Protein AF-F0ZZX5-F1 (afdb_monomer_lite)

Radius of gyration: 47.95 Å; chains: 1; bounding box: 112×56×138 Å

Organism: Dictyostelium purpureum (NCBI:txid5786)

Sequence (314 aa):
MYKISAILLMVCFLLSIVNHIAFSAEPITTTPILTDPPTTYPPTTYPPNTDPPGEPNCIGVECPVIPCDPGFIQYIPPGECCPTTCVCDPSTVCPLLGCEPGYVPYTPPGQCCPTKCVCNATFPCPLLGCAPGYIQYTAPGDCCPSKCVCDPSYPCPLLGCPPGYIQYTVPGDCCPSQCVKDCDPQTPCPLIGCAPGYEPYTAPGECCPSKCVCNATYPCPLIGCAPGYIPYTAPGDCCPSKCVCDPTTPCPLLGCAPGYMQYTAPGDCCPSKCICDPYYQCPLLGCAPGYVAYTAPGACCPSKCVLVVYDKKQ

pLDDT: mean 74.35, std 13.82, range [34.03, 90.06]

Structure (mmCIF, N/CA/C/O backbone):
data_AF-F0ZZX5-F1
#
_entry.id   AF-F0ZZX5-F1
#
loop_
_atom_site.group_PDB
_atom_site.id
_atom_site.type_symbol
_atom_site.label_atom_id
_atom_site.label_alt_id
_atom_site.label_comp_id
_atom_site.label_asym_id
_atom_site.label_entity_id
_atom_site.label_seq_id
_atom_site.pdbx_PDB_ins_code
_atom_site.Cartn_x
_atom_site.Cartn_y
_atom_site.Cartn_z
_atom_site.occupancy
_atom_site.B_iso_or_equiv
_atom_site.auth_seq_id
_atom_site.auth_comp_id
_atom_site.auth_asym_id
_atom_site.auth_atom_id
_atom_site.pdbx_PDB_model_num
ATOM 1 N N . MET A 1 1 ? 10.204 -15.775 -1.042 1.00 51.75 1 MET A N 1
ATOM 2 C CA . MET A 1 1 ? 9.732 -15.166 0.224 1.00 51.75 1 MET A CA 1
ATOM 3 C C . MET A 1 1 ? 8.381 -14.431 0.123 1.00 51.75 1 MET A C 1
ATOM 5 O O . MET A 1 1 ? 7.899 -13.968 1.141 1.00 51.75 1 MET A O 1
ATOM 9 N N . TYR A 1 2 ? 7.691 -14.405 -1.030 1.00 51.28 2 TYR A N 1
ATOM 10 C CA . TYR A 1 2 ? 6.429 -13.652 -1.201 1.00 51.28 2 TYR A CA 1
ATOM 11 C C . TYR A 1 2 ? 5.123 -14.402 -0.858 1.00 51.28 2 TYR A C 1
ATOM 13 O O . TYR A 1 2 ? 4.074 -13.780 -0.736 1.00 51.28 2 TYR A O 1
ATOM 21 N N . LYS A 1 3 ? 5.150 -15.729 -0.663 1.00 47.34 3 LYS A N 1
ATOM 22 C CA . LYS A 1 3 ? 3.918 -16.522 -0.455 1.00 47.34 3 LYS A CA 1
ATOM 23 C C . LYS A 1 3 ? 3.290 -16.392 0.941 1.00 47.34 3 LYS A C 1
ATOM 25 O O . LYS A 1 3 ? 2.112 -16.683 1.092 1.00 47.34 3 LYS A O 1
ATOM 30 N N . ILE A 1 4 ? 4.042 -15.929 1.941 1.00 59.72 4 ILE A N 1
ATOM 31 C CA . ILE A 1 4 ? 3.544 -15.799 3.323 1.00 59.72 4 ILE A CA 1
ATOM 32 C C . ILE A 1 4 ? 2.693 -14.525 3.492 1.00 59.72 4 ILE A C 1
ATOM 34 O O . ILE A 1 4 ? 1.766 -14.500 4.295 1.00 59.72 4 ILE A O 1
ATOM 38 N N . SER A 1 5 ? 2.932 -13.493 2.675 1.00 65.38 5 SER A N 1
ATOM 39 C CA . SER A 1 5 ? 2.248 -12.198 2.798 1.00 65.38 5 SER A CA 1
ATOM 40 C C . SER A 1 5 ? 0.784 -12.240 2.329 1.00 65.38 5 SER A C 1
ATOM 42 O O . SER A 1 5 ? -0.083 -11.642 2.960 1.00 65.38 5 SER A O 1
ATOM 44 N N . ALA A 1 6 ? 0.478 -13.027 1.291 1.00 63.94 6 ALA A N 1
ATOM 45 C CA . ALA A 1 6 ? -0.889 -13.169 0.784 1.00 63.94 6 ALA A CA 1
ATOM 46 C C . ALA A 1 6 ? -1.811 -13.924 1.760 1.00 63.94 6 ALA A C 1
ATOM 48 O O . ALA A 1 6 ? -2.980 -13.578 1.901 1.00 63.94 6 ALA A O 1
ATOM 49 N N . ILE A 1 7 ? -1.275 -14.921 2.473 1.00 72.81 7 ILE A N 1
ATOM 50 C CA . ILE A 1 7 ? -2.039 -15.692 3.463 1.00 72.81 7 ILE A CA 1
ATOM 51 C C . ILE A 1 7 ? -2.358 -14.814 4.678 1.00 72.81 7 ILE A C 1
ATOM 53 O O . ILE A 1 7 ? -3.484 -14.843 5.167 1.00 72.81 7 ILE A O 1
ATOM 57 N N . LEU A 1 8 ? -1.415 -13.972 5.116 1.00 73.06 8 LEU A N 1
ATOM 58 C CA . LEU A 1 8 ? -1.646 -13.049 6.231 1.00 73.06 8 LEU A CA 1
ATOM 59 C C . LEU A 1 8 ? -2.739 -12.015 5.906 1.00 73.06 8 LEU A C 1
ATOM 61 O O . LEU A 1 8 ? -3.609 -11.757 6.734 1.00 73.06 8 LEU A O 1
ATOM 65 N N . LEU A 1 9 ? -2.738 -11.476 4.681 1.00 72.75 9 LEU A N 1
ATOM 66 C CA . LEU A 1 9 ? -3.767 -10.539 4.217 1.00 72.75 9 LEU A CA 1
ATOM 67 C C . LEU A 1 9 ? -5.147 -11.196 4.115 1.00 72.75 9 LEU A C 1
ATOM 69 O O . LEU A 1 9 ? -6.137 -10.595 4.525 1.00 72.75 9 LEU A O 1
ATOM 73 N N . MET A 1 10 ? -5.218 -12.439 3.632 1.00 74.00 10 MET A N 1
ATOM 74 C CA . MET A 1 10 ? -6.486 -13.165 3.528 1.00 74.00 10 MET A CA 1
ATOM 75 C C . MET A 1 10 ? -7.064 -13.512 4.909 1.00 74.00 10 MET A C 1
ATOM 77 O O . MET A 1 10 ? -8.271 -13.399 5.117 1.00 74.00 10 MET A O 1
ATOM 81 N N . VAL A 1 11 ? -6.205 -13.862 5.874 1.00 75.25 11 VAL A N 1
ATOM 82 C CA . VAL A 1 11 ? -6.604 -14.122 7.266 1.00 75.25 11 VAL A CA 1
ATOM 83 C C . VAL A 1 11 ? -7.102 -12.838 7.941 1.00 75.25 11 VAL A C 1
ATOM 85 O O . VAL A 1 11 ? -8.166 -12.864 8.554 1.00 75.25 11 VAL A O 1
ATOM 88 N N . CYS A 1 12 ? -6.430 -11.696 7.758 1.00 69.81 12 CYS A N 1
ATOM 89 C CA . CYS A 1 12 ? -6.914 -10.406 8.273 1.00 69.81 12 CYS A CA 1
ATOM 90 C C . CYS A 1 12 ? -8.262 -9.983 7.664 1.00 69.81 12 CYS A C 1
ATOM 92 O O . CYS A 1 12 ? -9.109 -9.424 8.365 1.00 69.81 12 CYS A O 1
ATOM 94 N N . PHE A 1 13 ? -8.483 -10.273 6.379 1.00 70.50 13 PHE A N 1
ATOM 95 C CA . PHE A 1 13 ? -9.745 -9.962 5.706 1.00 70.50 13 PHE A CA 1
ATOM 96 C C . PHE A 1 13 ? -10.894 -10.842 6.218 1.00 70.50 13 PHE A C 1
ATOM 98 O O . PHE A 1 13 ? -11.985 -10.347 6.493 1.00 70.50 13 PHE A O 1
ATOM 105 N N . LEU A 1 14 ? -10.633 -12.134 6.441 1.00 66.12 14 LEU A N 1
ATOM 106 C CA . LEU A 1 14 ? -11.604 -13.061 7.028 1.00 66.12 14 LEU A CA 1
ATOM 107 C C . LEU A 1 14 ? -11.940 -12.706 8.487 1.00 66.12 14 LEU A C 1
ATOM 109 O O . LEU A 1 14 ? -13.110 -12.740 8.857 1.00 66.12 14 LEU A O 1
ATOM 113 N N . LEU A 1 15 ? -10.960 -12.279 9.291 1.00 62.62 15 LEU A N 1
ATOM 114 C CA . LEU A 1 15 ? -11.195 -11.801 10.663 1.00 62.62 15 LEU A CA 1
ATOM 115 C C . LEU A 1 15 ? -12.035 -10.511 10.715 1.00 62.62 15 LEU A C 1
ATOM 117 O O . LEU A 1 15 ? -12.849 -10.357 11.624 1.00 62.62 15 LEU A O 1
ATOM 121 N N . SER A 1 16 ? -11.908 -9.617 9.727 1.00 57.84 16 SER A N 1
ATOM 122 C CA . SER A 1 16 ? -12.766 -8.421 9.635 1.00 57.84 16 SER A CA 1
ATOM 123 C C . SER A 1 16 ? -14.208 -8.754 9.246 1.00 57.84 16 SER A C 1
ATOM 125 O O . SER A 1 16 ? -15.138 -8.136 9.758 1.00 57.84 16 SER A O 1
ATOM 127 N N . ILE A 1 17 ? -14.416 -9.760 8.390 1.00 59.22 17 ILE A N 1
ATOM 128 C CA . ILE A 1 17 ? -15.765 -10.202 8.011 1.00 59.22 17 ILE A CA 1
ATOM 129 C C . ILE A 1 17 ? -16.465 -10.868 9.203 1.00 59.22 17 ILE A C 1
ATOM 131 O O . ILE A 1 17 ? -17.627 -10.571 9.458 1.00 59.22 17 ILE A O 1
ATOM 135 N N . VAL A 1 18 ? -15.768 -11.695 9.990 1.00 54.59 18 VAL A N 1
ATOM 136 C CA . VAL A 1 18 ? -16.371 -12.353 11.167 1.00 54.59 18 VAL A CA 1
ATOM 137 C C . VAL A 1 18 ? -16.780 -11.339 12.247 1.00 54.59 18 VAL A C 1
ATOM 139 O O . VAL A 1 18 ? -17.840 -11.496 12.850 1.00 54.59 18 VAL A O 1
ATOM 142 N N . ASN A 1 19 ? -16.025 -10.250 12.432 1.00 50.94 19 ASN A N 1
ATOM 143 C CA . ASN A 1 19 ? -16.394 -9.190 13.381 1.00 50.94 19 ASN A CA 1
ATOM 144 C C . ASN A 1 19 ? -17.625 -8.372 12.954 1.00 50.94 19 ASN A C 1
ATOM 146 O O . ASN A 1 19 ? -18.332 -7.850 13.813 1.00 50.94 19 ASN A O 1
ATOM 150 N N . HIS A 1 20 ? -17.924 -8.280 11.654 1.00 49.00 20 HIS A N 1
ATOM 151 C CA . HIS A 1 20 ? -19.104 -7.551 11.178 1.00 49.00 20 HIS A CA 1
ATOM 152 C C . HIS A 1 20 ? -20.411 -8.346 11.282 1.00 49.00 20 HIS A C 1
ATOM 154 O O . HIS A 1 20 ? -21.476 -7.740 11.384 1.00 49.00 20 HIS A O 1
ATOM 160 N N . ILE A 1 21 ? -20.358 -9.681 11.308 1.00 48.84 21 ILE A N 1
ATOM 161 C CA . ILE A 1 21 ? -21.568 -10.521 11.401 1.00 48.84 21 ILE A CA 1
ATOM 162 C C . ILE A 1 21 ? -22.022 -10.686 12.865 1.00 48.84 21 ILE A C 1
ATOM 164 O O . ILE A 1 21 ? -23.198 -10.921 13.120 1.00 48.84 21 ILE A O 1
ATOM 168 N N . ALA A 1 22 ? -21.132 -10.478 13.842 1.00 44.06 22 ALA A N 1
ATOM 169 C CA . ALA A 1 22 ? -21.462 -10.556 15.270 1.00 44.06 22 ALA A CA 1
ATOM 170 C C . ALA A 1 22 ? -22.184 -9.310 15.832 1.00 44.06 22 ALA A C 1
ATOM 172 O O . ALA A 1 22 ? -22.563 -9.307 16.998 1.00 44.06 22 ALA A O 1
ATOM 173 N N . PHE A 1 23 ? -22.381 -8.258 15.026 1.00 42.84 23 PHE A N 1
ATOM 174 C CA . PHE A 1 23 ? -22.926 -6.966 15.474 1.00 42.84 23 PHE A CA 1
ATOM 175 C C . PHE A 1 23 ? -24.262 -6.581 14.820 1.00 42.84 23 PHE A C 1
ATOM 177 O O . PHE A 1 23 ? -24.619 -5.404 14.763 1.00 42.84 23 PHE A O 1
ATOM 184 N N . SER A 1 24 ? -25.020 -7.561 14.320 1.00 41.53 24 SER A N 1
ATOM 185 C CA . SER A 1 24 ? -26.365 -7.321 13.799 1.00 41.53 24 SER A CA 1
ATOM 186 C C . SER A 1 24 ? -27.431 -7.929 14.708 1.00 41.53 24 SER A C 1
ATOM 188 O O . SER A 1 24 ? -27.520 -9.144 14.847 1.00 41.53 24 SER A O 1
ATOM 190 N N . ALA A 1 25 ? -28.263 -7.027 15.233 1.00 43.38 25 ALA A N 1
ATOM 191 C CA . ALA A 1 25 ? -29.574 -7.232 15.842 1.00 43.38 25 ALA A CA 1
ATOM 192 C C . ALA A 1 25 ? -29.624 -7.720 17.300 1.00 43.38 25 ALA A C 1
ATOM 194 O O . ALA A 1 25 ? -29.793 -8.903 17.575 1.00 43.38 25 ALA A O 1
ATOM 195 N N . GLU A 1 26 ? -29.711 -6.756 18.221 1.00 41.94 26 GLU A N 1
ATOM 196 C CA . GLU A 1 26 ? -30.643 -6.875 19.346 1.00 41.94 26 GLU A CA 1
ATOM 197 C C . GLU A 1 26 ? -31.637 -5.698 19.316 1.00 41.94 26 GLU A C 1
ATOM 199 O O . GLU A 1 26 ? -31.232 -4.550 19.103 1.00 41.94 26 GLU A O 1
ATOM 204 N N . PRO A 1 27 ? -32.951 -5.958 19.456 1.00 41.16 27 PRO A N 1
ATOM 205 C CA . PRO A 1 27 ? -33.976 -4.927 19.446 1.00 41.16 27 PRO A CA 1
ATOM 206 C C . PRO A 1 27 ? -33.969 -4.108 20.741 1.00 41.16 27 PRO A C 1
ATOM 208 O O . PRO A 1 27 ? -33.907 -4.626 21.856 1.00 41.16 27 PRO A O 1
ATOM 211 N N . ILE A 1 28 ? -34.098 -2.798 20.551 1.00 42.53 28 ILE A N 1
ATOM 212 C CA . ILE A 1 28 ? -34.209 -1.770 21.581 1.00 42.53 28 ILE A CA 1
ATOM 213 C C . ILE A 1 28 ? -35.450 -2.067 22.430 1.00 42.53 28 ILE A C 1
ATOM 215 O O . ILE A 1 28 ? -36.579 -1.838 21.998 1.00 42.53 28 ILE A O 1
ATOM 219 N N . THR A 1 29 ? -35.243 -2.574 23.643 1.00 34.03 29 THR A N 1
ATOM 220 C CA . THR A 1 29 ? -36.300 -2.664 24.653 1.00 34.03 29 THR A CA 1
ATOM 221 C C . THR A 1 29 ? -36.183 -1.430 25.537 1.00 34.03 29 THR A C 1
ATOM 223 O O . THR A 1 29 ? -35.263 -1.304 26.338 1.00 34.03 29 THR A O 1
ATOM 226 N N . THR A 1 30 ? -37.093 -0.482 25.339 1.00 41.19 30 THR A N 1
ATOM 227 C CA . THR A 1 30 ? -37.276 0.703 26.181 1.00 41.19 30 THR A CA 1
ATOM 228 C C . THR A 1 30 ? -37.610 0.293 27.613 1.00 41.19 30 THR A C 1
ATOM 230 O O . THR A 1 30 ? -38.734 -0.119 27.899 1.00 41.19 30 THR A O 1
ATOM 233 N N . THR A 1 31 ? -36.646 0.427 28.519 1.00 37.94 31 THR A N 1
ATOM 234 C CA . THR A 1 31 ? -36.867 0.398 29.968 1.00 37.94 31 THR A CA 1
ATOM 235 C C . THR A 1 31 ? -37.459 1.741 30.416 1.00 37.94 31 THR A C 1
ATOM 237 O O . THR A 1 31 ? -36.950 2.791 30.016 1.00 37.94 31 THR A O 1
ATOM 240 N N . PRO A 1 32 ? -38.530 1.756 31.228 1.00 39.22 32 PRO A N 1
ATOM 241 C CA . PRO A 1 32 ? -39.100 2.994 31.735 1.00 39.22 32 PRO A CA 1
ATOM 242 C C . PRO A 1 32 ? -38.180 3.631 32.782 1.00 39.22 32 PRO A C 1
ATOM 244 O O . PRO A 1 32 ? -37.559 2.955 33.601 1.00 39.22 32 PRO A O 1
ATOM 247 N N . ILE A 1 33 ? -38.134 4.960 32.736 1.00 42.66 33 ILE A N 1
ATOM 248 C CA . ILE A 1 33 ? -37.479 5.843 33.697 1.00 42.66 33 ILE A CA 1
ATOM 249 C C . ILE A 1 33 ? -38.126 5.613 35.068 1.00 42.66 33 ILE A C 1
ATOM 251 O O . ILE A 1 33 ? -39.282 5.979 35.280 1.00 42.66 33 ILE A O 1
ATOM 255 N N . LEU A 1 34 ? -37.386 4.995 35.991 1.00 34.09 34 LEU A N 1
ATOM 256 C CA . LEU A 1 34 ? -37.762 4.928 37.398 1.00 34.09 34 LEU A CA 1
ATOM 257 C C . LEU A 1 34 ? -37.308 6.240 38.047 1.00 34.09 34 LEU A C 1
ATOM 259 O O . LEU A 1 34 ? -36.134 6.431 38.346 1.00 34.09 34 LEU A O 1
ATOM 263 N N . THR A 1 35 ? -38.234 7.183 38.181 1.00 38.91 35 THR A N 1
ATOM 264 C CA . THR A 1 35 ? -38.051 8.384 38.999 1.00 38.91 35 THR A CA 1
ATOM 265 C C . THR A 1 35 ? -37.835 7.979 40.455 1.00 38.91 35 THR A C 1
ATOM 267 O O . THR A 1 35 ? -38.679 7.282 41.022 1.00 38.91 35 THR A O 1
ATOM 270 N N . ASP A 1 36 ? -36.732 8.440 41.047 1.00 37.72 36 ASP A N 1
ATOM 271 C CA . ASP A 1 36 ? -36.459 8.343 42.481 1.00 37.72 36 ASP A CA 1
ATOM 272 C C . ASP A 1 36 ? -37.645 8.875 43.307 1.00 37.72 36 ASP A C 1
ATOM 274 O O . ASP A 1 36 ? -38.110 9.996 43.062 1.00 37.72 36 ASP A O 1
ATOM 278 N N . PRO A 1 37 ? -38.144 8.129 44.308 1.00 43.94 37 PRO A N 1
ATOM 279 C CA . PRO A 1 37 ? -39.038 8.697 45.299 1.00 43.94 37 PRO A CA 1
ATOM 280 C C . PRO A 1 37 ? -38.246 9.578 46.287 1.00 43.94 37 PRO A C 1
ATOM 282 O O . PRO A 1 37 ? -37.092 9.286 46.608 1.00 43.94 37 PRO A O 1
ATOM 285 N N . PRO A 1 38 ? -38.856 10.651 46.817 1.00 40.16 38 PRO A N 1
ATOM 286 C CA . PRO A 1 38 ? -38.198 11.559 47.749 1.00 40.16 38 PRO A CA 1
ATOM 287 C C . PRO A 1 38 ? -37.907 10.865 49.086 1.00 40.16 38 PRO A C 1
ATOM 289 O O . PRO A 1 38 ? -38.814 10.399 49.778 1.00 40.16 38 PRO A O 1
ATOM 292 N N . THR A 1 39 ? -36.638 10.856 49.490 1.00 36.88 39 THR A N 1
ATOM 293 C CA . THR A 1 39 ? -36.184 10.435 50.820 1.00 36.88 39 THR A CA 1
ATOM 294 C C . THR A 1 39 ? -36.600 11.463 51.874 1.00 36.88 39 THR A C 1
ATOM 296 O O . THR A 1 39 ? -35.864 12.379 52.231 1.00 36.88 39 THR A O 1
ATOM 299 N N . THR A 1 40 ? -37.811 11.305 52.403 1.00 37.06 40 THR A N 1
ATOM 300 C CA . THR A 1 40 ? -38.197 11.890 53.693 1.00 37.06 40 THR A CA 1
ATOM 301 C C . THR A 1 40 ? -37.936 10.856 54.781 1.00 37.06 40 THR A C 1
ATOM 303 O O . THR A 1 40 ? -38.646 9.864 54.904 1.00 37.06 40 THR A O 1
ATOM 306 N N . TYR A 1 41 ? -36.876 11.073 55.560 1.00 38.44 41 TYR A N 1
ATOM 307 C CA . TYR A 1 41 ? -36.609 10.310 56.776 1.00 38.44 41 TYR A CA 1
ATOM 308 C C . TYR A 1 41 ? -37.699 10.620 57.816 1.00 38.44 41 TYR A C 1
ATOM 310 O O . TYR A 1 41 ? -37.871 11.794 58.160 1.00 38.44 41 TYR A O 1
ATOM 318 N N . PRO A 1 42 ? -38.430 9.628 58.356 1.00 40.62 42 PRO A N 1
ATOM 319 C CA . PRO A 1 42 ? -39.213 9.844 59.562 1.00 40.62 42 PRO A CA 1
ATOM 320 C C . PRO A 1 42 ? -38.270 9.895 60.780 1.00 40.62 42 PRO A C 1
ATOM 322 O O . PRO A 1 42 ? -37.231 9.230 60.786 1.00 40.62 42 PRO A O 1
ATOM 325 N N . PRO A 1 43 ? -38.602 10.665 61.830 1.00 41.41 43 PRO A N 1
ATOM 326 C CA . PRO A 1 43 ? -37.808 10.696 63.049 1.00 41.41 43 PRO A CA 1
ATOM 327 C C . PRO A 1 43 ? -37.900 9.341 63.761 1.00 41.41 43 PRO A C 1
ATOM 329 O O . PRO A 1 43 ? -38.986 8.867 64.100 1.00 41.41 43 PRO A O 1
ATOM 332 N N . THR A 1 44 ? -36.744 8.727 64.005 1.00 35.19 44 THR A N 1
ATOM 333 C CA . THR A 1 44 ? -36.590 7.540 64.850 1.00 35.19 44 THR A CA 1
ATOM 334 C C . THR A 1 44 ? -37.028 7.866 66.273 1.00 35.19 44 THR A C 1
ATOM 336 O O . THR A 1 44 ? -36.309 8.517 67.031 1.00 35.19 44 THR A O 1
ATOM 339 N N . THR A 1 45 ? -38.219 7.406 66.641 1.00 38.53 45 THR A N 1
ATOM 340 C CA . THR A 1 45 ? -38.617 7.251 68.038 1.00 38.53 45 THR A CA 1
ATOM 341 C C . THR A 1 45 ? -38.056 5.918 68.520 1.00 38.53 45 THR A C 1
ATOM 343 O O . THR A 1 45 ? -38.439 4.857 68.037 1.00 38.53 45 THR A O 1
ATOM 346 N N . TYR A 1 46 ? -37.090 5.974 69.436 1.00 35.44 46 TYR A N 1
ATOM 347 C CA . TYR A 1 46 ? -36.616 4.794 70.152 1.00 35.44 46 TYR A CA 1
ATOM 348 C C . TYR A 1 46 ? -37.738 4.295 71.077 1.00 35.44 46 TYR A C 1
ATOM 350 O O . TYR A 1 46 ? -38.204 5.082 71.909 1.00 35.44 46 TYR A O 1
ATOM 358 N N . PRO A 1 47 ? -38.182 3.028 70.987 1.00 43.12 47 PRO A N 1
ATOM 359 C CA . PRO A 1 47 ? -38.967 2.438 72.058 1.00 43.12 47 PRO A CA 1
ATOM 360 C C . PRO A 1 47 ? -38.053 2.187 73.273 1.00 43.12 47 PRO A C 1
ATOM 362 O O . PRO A 1 47 ? -36.848 1.970 73.109 1.00 43.12 47 PRO A O 1
ATOM 365 N N . PRO A 1 48 ? -38.587 2.239 74.504 1.00 46.31 48 PRO A N 1
ATOM 366 C CA . PRO A 1 48 ? -37.806 1.952 75.694 1.00 46.31 48 PRO A CA 1
ATOM 367 C C . PRO A 1 48 ? -37.541 0.445 75.787 1.00 46.31 48 PRO A C 1
ATOM 369 O O . PRO A 1 48 ? -38.435 -0.354 75.524 1.00 46.31 48 PRO A O 1
ATOM 372 N N . ASN A 1 49 ? -36.302 0.108 76.161 1.00 50.47 49 ASN A N 1
ATOM 373 C CA . ASN A 1 49 ? -35.816 -1.182 76.659 1.00 50.47 49 ASN A CA 1
ATOM 374 C C . ASN A 1 49 ? -36.871 -2.291 76.801 1.00 50.47 49 ASN A C 1
ATOM 376 O O . ASN A 1 49 ? -37.666 -2.288 77.741 1.00 50.47 49 ASN A O 1
ATOM 380 N N . THR A 1 50 ? -36.764 -3.302 75.945 1.00 44.56 50 THR A N 1
ATOM 381 C CA . THR A 1 50 ? -37.128 -4.676 76.295 1.00 44.56 50 THR A CA 1
ATOM 382 C C . THR A 1 50 ? -35.837 -5.459 76.495 1.00 44.56 50 THR A C 1
ATOM 384 O O . THR A 1 50 ? -34.905 -5.297 75.709 1.00 44.56 50 THR A O 1
ATOM 387 N N . ASP A 1 51 ? -35.801 -6.238 77.574 1.00 47.59 51 ASP A N 1
ATOM 388 C CA . ASP A 1 51 ? -34.719 -7.104 78.051 1.00 47.59 51 ASP A CA 1
ATOM 389 C C . ASP A 1 51 ? -33.858 -7.780 76.963 1.00 47.59 51 ASP A C 1
ATOM 391 O O . ASP A 1 51 ? -34.360 -8.085 75.876 1.00 47.59 51 ASP A O 1
ATOM 395 N N . PRO A 1 52 ? -32.573 -8.087 77.252 1.00 53.28 52 PRO A N 1
ATOM 396 C CA . PRO A 1 52 ? -31.758 -8.903 76.359 1.00 53.28 52 PRO A CA 1
ATOM 397 C C . PRO A 1 52 ? -32.485 -10.233 76.095 1.00 53.28 52 PRO A C 1
ATOM 399 O O . PRO A 1 52 ? -32.955 -10.859 77.050 1.00 53.28 52 PRO A O 1
ATOM 402 N N . PRO A 1 53 ? -32.610 -10.682 74.831 1.00 52.28 53 PRO A N 1
ATOM 403 C CA . PRO A 1 53 ? -33.182 -11.990 74.553 1.00 52.28 53 PRO A CA 1
ATOM 404 C C . PRO A 1 53 ? -32.328 -13.023 75.289 1.00 52.28 53 PRO A C 1
ATOM 406 O O . PRO A 1 53 ? -31.112 -13.063 75.107 1.00 52.28 53 PRO A O 1
ATOM 409 N N . GLY A 1 54 ? -32.956 -13.792 76.182 1.00 53.69 54 GLY A N 1
ATOM 410 C CA . GLY A 1 54 ? -32.268 -14.835 76.934 1.00 53.69 54 GLY A CA 1
ATOM 411 C C . GLY A 1 54 ? -31.521 -15.755 75.973 1.00 53.69 54 GLY A C 1
ATOM 412 O O . GLY A 1 54 ? -32.081 -16.160 74.954 1.00 53.69 54 GLY A O 1
ATOM 413 N N . GLU A 1 55 ? -30.253 -16.039 76.278 1.00 58.03 55 GLU A N 1
ATOM 414 C CA . GLU A 1 55 ? -29.431 -16.943 75.477 1.00 58.03 55 GLU A CA 1
ATOM 415 C C . GLU A 1 55 ? -30.189 -18.265 75.259 1.00 58.03 55 GLU A C 1
ATOM 417 O O . GLU A 1 55 ? -30.653 -18.873 76.234 1.00 58.03 55 GLU A O 1
ATOM 422 N N . PRO A 1 56 ? -30.370 -18.715 74.004 1.00 64.62 56 PRO A N 1
ATOM 423 C CA . PRO A 1 56 ? -31.023 -19.986 73.743 1.00 64.62 56 PRO A CA 1
ATOM 424 C C . PRO A 1 56 ? -30.209 -21.110 74.398 1.00 64.62 56 PRO A C 1
ATOM 426 O O . PRO A 1 56 ? -28.991 -21.197 74.249 1.00 64.62 56 PRO A O 1
ATOM 429 N N . ASN A 1 57 ? -30.879 -21.977 75.161 1.00 63.00 57 ASN A N 1
ATOM 430 C CA . ASN A 1 57 ? -30.235 -23.127 75.790 1.00 63.00 57 ASN A CA 1
ATOM 431 C C . ASN A 1 57 ? -29.922 -24.184 74.718 1.00 63.00 57 ASN A C 1
ATOM 433 O O . ASN A 1 57 ? -30.770 -25.007 74.381 1.00 63.00 57 ASN A O 1
ATOM 437 N N . CYS A 1 58 ? -28.704 -24.139 74.177 1.00 69.62 58 CYS A N 1
ATOM 438 C CA . CYS A 1 58 ? -28.244 -24.994 73.080 1.00 69.62 58 CYS A CA 1
ATOM 439 C C . CYS A 1 58 ? -27.644 -26.341 73.532 1.00 69.62 58 CYS A C 1
ATOM 441 O O . CYS A 1 58 ? -26.932 -26.996 72.769 1.00 69.62 58 CYS A O 1
ATOM 443 N N . ILE A 1 59 ? -27.901 -26.776 74.771 1.00 66.25 59 ILE A N 1
ATOM 444 C CA . ILE A 1 59 ? -27.387 -28.049 75.295 1.00 66.25 59 ILE A CA 1
ATOM 445 C C . ILE A 1 59 ? -28.086 -29.225 74.591 1.00 66.25 59 ILE A C 1
ATOM 447 O O . ILE A 1 59 ? -29.292 -29.412 74.727 1.00 66.25 59 ILE A O 1
ATOM 451 N N . GLY A 1 60 ? -27.309 -30.054 73.884 1.00 66.94 60 GLY A N 1
ATOM 452 C CA . GLY A 1 60 ? -27.776 -31.308 73.274 1.00 66.94 60 GLY A CA 1
ATOM 453 C C . GLY A 1 60 ? -28.303 -31.198 71.839 1.00 66.94 60 GLY A C 1
ATOM 454 O O . GLY A 1 60 ? -28.863 -32.167 71.334 1.00 66.94 60 GLY A O 1
ATOM 455 N N . VAL A 1 61 ? -28.134 -30.050 71.175 1.00 75.38 61 VAL A N 1
ATOM 456 C CA . VAL A 1 61 ? -28.523 -29.877 69.767 1.00 75.38 61 VAL A CA 1
ATOM 457 C C . VAL A 1 61 ? -27.408 -30.402 68.855 1.00 75.38 61 VAL A C 1
ATOM 459 O O . VAL A 1 61 ? -26.303 -29.862 68.843 1.00 75.38 61 VAL A O 1
ATOM 462 N N . GLU A 1 62 ? -27.687 -31.453 68.082 1.00 72.44 62 GLU A N 1
ATOM 463 C CA . GLU A 1 62 ? -26.807 -31.905 66.999 1.00 72.44 62 GLU A CA 1
ATOM 464 C C . GLU A 1 62 ? -27.069 -31.060 65.750 1.00 72.44 62 GLU A C 1
ATOM 466 O O . GLU A 1 62 ? -28.140 -31.134 65.146 1.00 72.44 62 GLU A O 1
ATOM 471 N N . CYS A 1 63 ? -26.098 -30.233 65.367 1.00 77.00 63 CYS A N 1
ATOM 472 C CA . CYS A 1 63 ? -26.240 -29.361 64.210 1.00 77.00 63 CYS A CA 1
ATOM 473 C C . CYS A 1 63 ? -25.710 -30.015 62.926 1.00 77.00 63 CYS A C 1
ATOM 475 O O . CYS A 1 63 ? -24.640 -30.632 62.941 1.00 77.00 63 CYS A O 1
ATOM 477 N N . PRO A 1 64 ? -26.414 -29.851 61.792 1.00 77.44 64 PRO A N 1
ATOM 478 C CA . PRO A 1 64 ? -25.911 -30.282 60.497 1.00 77.44 64 PRO A CA 1
ATOM 479 C C . PRO A 1 64 ? -24.677 -29.462 60.106 1.00 77.44 64 PRO A C 1
ATOM 481 O O . PRO A 1 64 ? -24.659 -28.237 60.219 1.00 77.44 64 PRO A O 1
ATOM 484 N N . VAL A 1 65 ? -23.639 -30.141 59.615 1.00 78.06 65 VAL A N 1
ATOM 485 C CA . VAL A 1 65 ? -22.448 -29.476 59.079 1.00 78.06 65 VAL A CA 1
ATOM 486 C C . VAL A 1 65 ? -22.786 -28.925 57.697 1.00 78.06 65 VAL A C 1
ATOM 488 O O . VAL A 1 65 ? -23.002 -29.691 56.759 1.00 78.06 65 VAL A O 1
ATOM 491 N N . ILE A 1 66 ? -22.812 -27.600 57.563 1.00 82.31 66 ILE A N 1
ATOM 492 C CA . ILE A 1 66 ? -22.949 -26.938 56.263 1.00 82.31 66 ILE A CA 1
ATOM 493 C C . ILE A 1 66 ? -21.548 -26.800 55.645 1.00 82.31 66 ILE A C 1
ATOM 495 O O . ILE A 1 66 ? -20.685 -26.159 56.252 1.00 82.31 66 ILE A O 1
ATOM 499 N N . PRO A 1 67 ? -21.273 -27.395 54.471 1.00 79.31 67 PRO A N 1
ATOM 500 C CA . PRO A 1 67 ? -20.004 -27.186 53.788 1.00 79.31 67 PRO A CA 1
ATOM 501 C C . PRO A 1 67 ? -19.937 -25.744 53.269 1.00 79.31 67 PRO A C 1
ATOM 503 O O . PRO A 1 67 ? -20.767 -25.337 52.461 1.00 79.31 67 PRO A O 1
ATOM 506 N N . CYS A 1 68 ? -18.956 -24.980 53.746 1.00 78.31 68 CYS A N 1
ATOM 507 C CA . CYS A 1 68 ? -18.657 -23.638 53.253 1.00 78.31 68 CYS A CA 1
ATOM 508 C C . CYS A 1 68 ? -17.473 -23.687 52.281 1.00 78.31 68 CYS A C 1
ATOM 510 O O . CYS A 1 68 ? -16.555 -24.494 52.455 1.00 78.31 68 CYS A O 1
ATOM 512 N N . ASP A 1 69 ? -17.486 -22.817 51.273 1.00 76.38 69 ASP A N 1
ATOM 513 C CA . ASP A 1 69 ? -16.359 -22.667 50.354 1.00 76.38 69 ASP A CA 1
ATOM 514 C C . ASP A 1 69 ? -15.106 -22.136 51.084 1.00 76.38 69 ASP A C 1
ATOM 516 O O . ASP A 1 69 ? -15.223 -21.468 52.118 1.00 76.38 69 ASP A O 1
ATOM 520 N N . PRO A 1 70 ? -13.888 -22.397 50.569 1.00 70.62 70 PRO A N 1
ATOM 521 C CA . PRO A 1 70 ? -12.658 -21.883 51.165 1.00 70.62 70 PRO A CA 1
ATOM 522 C C . PRO A 1 70 ? -12.704 -20.359 51.363 1.00 70.62 70 PRO A C 1
ATOM 524 O O . PRO A 1 70 ? -12.940 -19.610 50.416 1.00 70.62 70 PRO A O 1
ATOM 527 N N . GLY A 1 71 ? -12.459 -19.903 52.595 1.00 71.31 71 GLY A N 1
ATOM 528 C CA . GLY A 1 71 ? -12.543 -18.489 52.989 1.00 71.31 71 GLY A CA 1
ATOM 529 C C . GLY A 1 71 ? -13.880 -18.069 53.616 1.00 71.31 71 GLY A C 1
ATOM 530 O O . GLY A 1 71 ? -14.026 -16.919 54.033 1.00 71.31 71 GLY A O 1
ATOM 531 N N . PHE A 1 72 ? -14.840 -18.991 53.727 1.00 80.50 72 PHE A N 1
ATOM 532 C CA . PHE A 1 72 ? -16.097 -18.799 54.445 1.00 80.50 72 PHE A CA 1
ATOM 533 C C . PHE A 1 72 ? -16.162 -19.683 55.699 1.00 80.50 72 PHE A C 1
ATOM 535 O O . PHE A 1 72 ? -15.734 -20.837 55.690 1.00 80.50 72 PHE A O 1
ATOM 542 N N . ILE A 1 73 ? -16.749 -19.153 56.770 1.00 81.19 73 ILE A N 1
ATOM 543 C CA . ILE A 1 73 ? -17.039 -19.849 58.028 1.00 81.19 73 ILE A CA 1
ATOM 544 C C . ILE A 1 73 ? -18.543 -19.978 58.235 1.00 81.19 73 ILE A C 1
ATOM 546 O O . ILE A 1 73 ? -19.335 -19.169 57.754 1.00 81.19 73 ILE A O 1
ATOM 550 N N . GLN A 1 74 ? -18.938 -20.996 58.991 1.00 82.62 74 GLN A N 1
ATOM 551 C CA . GLN A 1 74 ? -20.316 -21.167 59.426 1.00 82.62 74 GLN A CA 1
ATOM 552 C C . GLN A 1 74 ? -20.717 -20.042 60.389 1.00 82.62 74 GLN A C 1
ATOM 554 O O . GLN A 1 74 ? -19.995 -19.738 61.340 1.00 82.62 74 GLN A O 1
ATOM 559 N N . TYR A 1 75 ? -21.877 -19.441 60.150 1.00 81.69 75 TYR A N 1
ATOM 560 C CA 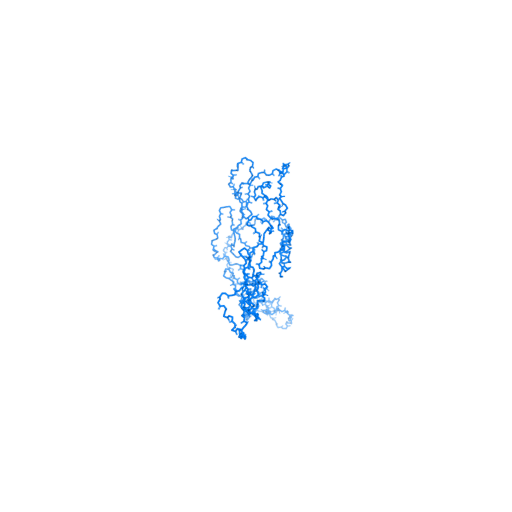. TYR A 1 75 ? -22.450 -18.385 60.972 1.00 81.69 75 TYR A CA 1
ATOM 561 C C . TYR A 1 75 ? -23.737 -18.858 61.636 1.00 81.69 75 TYR A C 1
ATOM 563 O O . TYR A 1 75 ? -24.628 -19.399 60.978 1.00 81.69 75 TYR A O 1
ATOM 571 N N . ILE A 1 76 ? -23.818 -18.619 62.945 1.00 82.31 76 ILE A N 1
ATOM 572 C CA . ILE A 1 76 ? -24.999 -18.868 63.767 1.00 82.31 76 ILE A CA 1
ATOM 573 C C . ILE A 1 76 ? -25.660 -17.510 64.033 1.00 82.31 76 ILE A C 1
ATOM 575 O O . ILE A 1 76 ? -25.061 -16.675 64.722 1.00 82.31 76 ILE A O 1
ATOM 579 N N . PRO A 1 77 ? -26.857 -17.249 63.484 1.00 81.06 77 PRO A N 1
ATOM 580 C CA . PRO A 1 77 ? -27.599 -16.033 63.783 1.00 81.06 77 PRO A CA 1
ATOM 581 C C . PRO A 1 77 ? -27.926 -15.914 65.282 1.00 81.06 77 PRO A C 1
ATOM 583 O O . PRO A 1 77 ? -28.132 -16.929 65.953 1.00 81.06 77 PRO A O 1
ATOM 586 N N . PRO A 1 78 ? -28.027 -14.690 65.831 1.00 78.00 78 PRO A N 1
ATOM 587 C CA . PRO A 1 78 ? -28.431 -14.491 67.219 1.00 78.00 78 PRO A CA 1
ATOM 588 C C . PRO A 1 78 ? -29.790 -15.146 67.505 1.00 78.00 78 PRO A C 1
ATOM 590 O O . PRO A 1 78 ? -30.768 -14.862 66.818 1.00 78.00 78 PRO A O 1
ATOM 593 N N . GLY A 1 79 ? -29.856 -15.999 68.530 1.00 75.56 79 GLY A N 1
ATOM 594 C CA . GLY A 1 79 ? -31.078 -16.724 68.901 1.00 75.56 79 GLY A CA 1
ATOM 595 C C . GLY A 1 79 ? -31.227 -18.112 68.265 1.00 75.56 79 GLY A C 1
ATOM 596 O O . GLY A 1 79 ? -32.153 -18.834 68.631 1.00 75.56 79 GLY A O 1
ATOM 597 N N . GLU A 1 80 ? -30.314 -18.520 67.381 1.00 80.25 80 GLU A N 1
ATOM 598 C CA . GLU A 1 80 ? -30.250 -19.881 66.843 1.00 80.25 80 GLU A CA 1
ATOM 599 C C . GLU A 1 80 ? -29.120 -20.688 67.497 1.00 80.25 80 GLU A C 1
ATOM 601 O O . GLU A 1 80 ? -28.124 -20.140 67.961 1.00 80.25 80 GLU A O 1
ATOM 606 N N . CYS A 1 81 ? -29.280 -22.011 67.540 1.00 77.75 81 CYS A N 1
ATOM 607 C CA . CYS A 1 81 ? -28.261 -22.924 68.069 1.00 77.75 81 CYS A CA 1
ATOM 608 C C . CYS A 1 81 ? -27.410 -23.579 66.977 1.00 77.75 81 CYS A C 1
ATOM 610 O O . CYS A 1 81 ? -26.380 -24.171 67.291 1.00 77.75 81 CYS A O 1
ATOM 612 N N . CYS A 1 82 ? -27.831 -23.488 65.711 1.00 78.88 82 CYS A N 1
ATOM 613 C CA . CYS A 1 82 ? -27.159 -24.127 64.588 1.00 78.88 82 CYS A CA 1
ATOM 614 C C . CYS A 1 82 ? -26.796 -23.120 63.501 1.00 78.88 82 CYS A C 1
ATOM 616 O O . CYS A 1 82 ? -27.527 -22.153 63.293 1.00 78.88 82 CYS A O 1
ATOM 618 N N . PRO A 1 83 ? -25.686 -23.353 62.786 1.00 81.06 83 PRO A N 1
ATOM 619 C CA . PRO A 1 83 ? -25.313 -22.507 61.676 1.00 81.06 83 PRO A CA 1
ATOM 620 C C . PRO A 1 83 ? -26.291 -22.710 60.529 1.00 81.06 83 PRO A C 1
ATOM 622 O O . PRO A 1 83 ? -26.608 -23.842 60.167 1.00 81.06 83 PRO A O 1
ATOM 625 N N . THR A 1 84 ? -26.757 -21.608 59.958 1.00 79.75 84 THR A N 1
ATOM 626 C CA . THR A 1 84 ? -27.711 -21.610 58.841 1.00 79.75 84 THR A CA 1
ATOM 627 C C . THR A 1 84 ? -27.135 -20.967 57.586 1.00 79.75 84 THR A C 1
ATOM 629 O O . THR A 1 84 ? -27.663 -21.172 56.494 1.00 79.75 84 THR A O 1
ATOM 632 N N . THR A 1 85 ? -26.023 -20.236 57.705 1.00 82.88 85 THR A N 1
ATOM 633 C CA . THR A 1 85 ? -25.368 -19.559 56.583 1.00 82.88 85 THR A CA 1
ATOM 634 C C . THR A 1 85 ? -23.846 -19.638 56.680 1.00 82.88 85 THR A C 1
ATOM 636 O O . THR A 1 85 ? -23.279 -19.861 57.748 1.00 82.88 85 THR A O 1
ATOM 639 N N . CYS A 1 86 ? -23.177 -19.469 55.540 1.00 82.69 86 CYS A N 1
ATOM 640 C CA . CYS A 1 86 ? -21.734 -19.275 55.468 1.00 82.69 86 CYS A CA 1
ATOM 641 C C . CYS A 1 86 ? -21.454 -17.779 55.285 1.00 82.69 86 CYS A C 1
ATOM 643 O O . CYS A 1 86 ? -22.035 -17.143 54.404 1.00 82.69 86 CYS A O 1
ATOM 645 N N . VAL A 1 87 ? -20.567 -17.215 56.097 1.00 82.75 87 VAL A N 1
ATOM 646 C CA . VAL A 1 87 ? -20.124 -15.815 56.007 1.00 82.75 87 VAL A CA 1
ATOM 647 C C . VAL A 1 87 ? -18.623 -15.768 55.795 1.00 82.75 87 VAL A C 1
ATOM 649 O O . VAL A 1 87 ? -17.921 -16.728 56.092 1.00 82.75 87 VAL A O 1
ATOM 652 N N . CYS A 1 88 ? -18.119 -14.654 55.283 1.00 80.88 88 CYS A N 1
ATOM 653 C CA . CYS A 1 88 ? -16.688 -14.502 55.079 1.00 80.88 88 CYS A CA 1
ATOM 654 C C . CYS A 1 88 ? -15.922 -14.578 56.391 1.00 80.88 88 CYS A C 1
ATOM 656 O O . CYS A 1 88 ? -16.257 -13.889 57.357 1.00 80.88 88 CYS A O 1
ATOM 658 N N . ASP A 1 89 ? -14.886 -15.409 56.403 1.00 80.69 89 ASP A N 1
ATOM 659 C CA . ASP A 1 89 ? -13.989 -15.517 57.538 1.00 80.69 89 ASP A CA 1
ATOM 660 C C . ASP A 1 89 ? -13.167 -14.223 57.649 1.00 80.69 89 ASP A C 1
ATOM 662 O O . ASP A 1 89 ? -12.403 -13.910 56.729 1.00 80.69 89 ASP A O 1
ATOM 666 N N . PRO A 1 90 ? -13.282 -13.466 58.758 1.00 69.50 90 PRO A N 1
ATOM 667 C CA . PRO A 1 90 ? -12.539 -12.222 58.947 1.00 69.50 90 PRO A CA 1
ATOM 668 C C . PRO A 1 90 ? -11.018 -12.431 59.023 1.00 69.50 90 PRO A C 1
ATOM 670 O O . PRO A 1 90 ? -10.270 -11.460 58.919 1.00 69.50 90 PRO A O 1
ATOM 673 N N . SER A 1 91 ? -10.548 -13.669 59.205 1.00 72.12 91 SER A N 1
ATOM 674 C CA . SER A 1 91 ? -9.129 -14.034 59.168 1.00 72.12 91 SER A CA 1
ATOM 675 C C . SER A 1 91 ? -8.612 -14.373 57.762 1.00 72.12 91 SER A C 1
ATOM 677 O O . SER A 1 91 ? -7.399 -14.506 57.573 1.00 72.12 91 SER A O 1
ATOM 679 N N . THR A 1 92 ? -9.493 -14.461 56.757 1.00 74.38 92 THR A N 1
ATOM 680 C CA . THR A 1 92 ? -9.087 -14.699 55.366 1.00 74.38 92 THR A CA 1
ATOM 681 C C . THR A 1 92 ? -8.350 -13.484 54.817 1.00 74.38 92 THR A C 1
ATOM 683 O O . THR A 1 92 ? -8.926 -12.423 54.579 1.00 74.38 92 THR A O 1
ATOM 686 N N . VAL A 1 93 ? -7.050 -13.650 54.572 1.00 74.00 93 VAL A N 1
ATOM 687 C CA . VAL A 1 93 ? -6.231 -12.640 53.899 1.00 74.00 93 VAL A CA 1
ATOM 688 C C . VAL A 1 93 ? -6.492 -12.720 52.398 1.00 74.00 93 VAL A C 1
ATOM 690 O O . VAL A 1 93 ? -6.060 -13.659 51.729 1.00 74.00 93 VAL A O 1
ATOM 693 N N . CYS A 1 94 ? -7.190 -11.726 51.856 1.00 75.56 94 CYS A N 1
ATOM 694 C CA . CYS A 1 94 ? -7.420 -11.649 50.421 1.00 75.56 94 CYS A CA 1
ATOM 695 C C . CYS A 1 94 ? -6.139 -11.267 49.663 1.00 75.56 94 CYS A C 1
ATOM 697 O O . CYS A 1 94 ? -5.420 -10.357 50.092 1.00 75.56 94 CYS A O 1
ATOM 699 N N . PRO A 1 95 ? -5.861 -11.903 48.509 1.00 77.69 95 PRO A N 1
ATOM 700 C CA . PRO A 1 95 ? -4.814 -11.447 47.608 1.00 77.69 95 PRO A CA 1
ATOM 701 C C . PRO A 1 95 ? -5.057 -9.992 47.198 1.00 77.69 95 PRO A C 1
ATOM 703 O O . PRO A 1 95 ? -6.184 -9.599 46.889 1.00 77.69 95 PRO A O 1
ATOM 706 N N . LEU A 1 96 ? -3.992 -9.192 47.170 1.00 78.88 96 LEU A N 1
ATOM 707 C CA . LEU A 1 96 ? -4.047 -7.823 46.667 1.00 78.88 96 LEU A CA 1
ATOM 708 C C . LEU A 1 96 ? -4.321 -7.851 45.158 1.00 78.88 96 LEU A C 1
ATOM 710 O O . LEU A 1 96 ? -3.460 -8.244 44.371 1.00 78.88 96 LEU A O 1
ATOM 714 N N . LEU A 1 97 ? -5.521 -7.429 44.760 1.00 83.62 97 LEU A N 1
ATOM 715 C CA . LEU A 1 97 ? -5.865 -7.234 43.356 1.00 83.62 97 LEU A CA 1
ATOM 716 C C . LEU A 1 97 ? -5.374 -5.851 42.913 1.00 83.62 97 LEU A C 1
ATOM 718 O O . LEU A 1 97 ? -5.938 -4.828 43.300 1.00 83.62 97 LEU A O 1
ATOM 722 N N . GLY A 1 98 ? -4.298 -5.820 42.126 1.00 81.31 98 GLY A N 1
ATOM 723 C CA . GLY A 1 98 ? -3.786 -4.588 41.533 1.00 81.31 98 GLY A CA 1
ATOM 724 C C . GLY A 1 98 ? -4.713 -4.098 40.424 1.00 81.31 98 GLY A C 1
ATOM 725 O O . GLY A 1 98 ? -4.833 -4.758 39.396 1.00 81.31 98 GLY A O 1
ATOM 726 N N . CYS A 1 99 ? -5.350 -2.948 40.630 1.00 84.38 99 CYS A N 1
ATOM 727 C CA . CYS A 1 99 ? -6.167 -2.286 39.619 1.00 84.38 99 CYS A CA 1
ATOM 728 C C . CYS A 1 99 ? -5.405 -1.121 38.982 1.00 84.38 99 CYS A C 1
ATOM 730 O O . CYS A 1 99 ? -4.618 -0.442 39.645 1.00 84.38 99 CYS A O 1
ATOM 732 N N . GLU A 1 100 ? -5.644 -0.891 37.693 1.00 82.94 100 GLU A N 1
ATOM 733 C CA . GLU A 1 100 ? -5.107 0.269 36.984 1.00 82.94 100 GLU A CA 1
ATOM 734 C C . GLU A 1 100 ? -5.683 1.584 37.545 1.00 82.94 100 GLU A C 1
ATOM 736 O O . GLU A 1 100 ? -6.763 1.580 38.150 1.00 82.94 100 GLU A O 1
ATOM 741 N N . PRO A 1 101 ? -4.997 2.728 37.353 1.00 77.38 101 PRO A N 1
ATOM 742 C CA . PRO A 1 101 ? -5.519 4.029 37.752 1.00 77.38 101 PRO A CA 1
ATOM 743 C C . PRO A 1 101 ? -6.931 4.265 37.207 1.00 77.38 101 PRO A C 1
ATOM 745 O O . PRO A 1 101 ? -7.187 4.100 36.018 1.00 77.38 101 PRO A O 1
ATOM 748 N N . GLY A 1 102 ? -7.845 4.649 38.094 1.00 78.44 102 GLY A N 1
ATOM 749 C CA . GLY A 1 102 ? -9.259 4.831 37.765 1.00 78.44 102 GLY A CA 1
ATOM 750 C C . GLY A 1 102 ? -10.132 3.603 37.981 1.00 78.44 102 GLY A C 1
ATOM 751 O O . GLY A 1 102 ? -11.351 3.724 37.911 1.00 78.44 102 GLY A O 1
ATOM 752 N N . TYR A 1 103 ? -9.556 2.464 38.357 1.00 86.38 103 TYR A N 1
ATOM 753 C CA . TYR A 1 103 ? -10.311 1.286 38.761 1.00 86.38 103 TYR A CA 1
ATOM 754 C C . TYR A 1 103 ? -10.086 0.948 40.235 1.00 86.38 103 TYR A C 1
ATOM 756 O O . TYR A 1 103 ? -9.011 1.164 40.793 1.00 86.38 103 TYR A O 1
ATOM 764 N N . VAL A 1 104 ? -11.115 0.395 40.872 1.00 86.69 104 VAL A N 1
ATOM 765 C CA . VAL A 1 104 ? -11.085 -0.079 42.259 1.00 86.69 104 VAL A CA 1
ATOM 766 C C . VAL A 1 104 ? -11.416 -1.569 42.321 1.00 86.69 104 VAL A C 1
ATOM 768 O O . VAL A 1 104 ? -12.244 -2.039 41.533 1.00 86.69 104 VAL A O 1
ATOM 771 N N . PRO A 1 105 ? -10.798 -2.330 43.242 1.00 87.31 105 PRO A N 1
ATOM 772 C CA . PRO A 1 105 ? -11.173 -3.717 43.469 1.00 87.31 105 PRO A CA 1
ATOM 773 C C . PRO A 1 105 ? -12.644 -3.809 43.882 1.00 87.31 105 PRO A C 1
ATOM 775 O O . PRO A 1 105 ? -13.109 -3.068 44.747 1.00 87.31 105 PRO A O 1
ATOM 778 N N . TYR A 1 106 ? -13.369 -4.736 43.271 1.00 85.50 106 TYR A N 1
ATOM 779 C CA . TYR A 1 106 ? -14.767 -5.009 43.554 1.00 85.50 106 TYR A CA 1
ATOM 780 C C . TYR A 1 106 ? -14.944 -6.469 43.933 1.00 85.50 106 TYR A C 1
ATOM 782 O O . TYR A 1 106 ? -14.503 -7.377 43.220 1.00 85.50 106 TYR A O 1
ATOM 790 N N . THR A 1 107 ? -15.643 -6.667 45.043 1.00 85.25 107 THR A N 1
ATOM 791 C CA . THR A 1 107 ? -16.070 -7.972 45.528 1.00 85.25 107 THR A CA 1
ATOM 792 C C . THR A 1 107 ? -17.525 -8.180 45.113 1.00 85.25 107 THR A C 1
ATOM 794 O O . THR A 1 107 ? -18.404 -7.479 45.622 1.00 85.25 107 THR A O 1
ATOM 797 N N . PRO A 1 108 ? -17.807 -9.097 44.170 1.00 81.44 108 PRO A N 1
ATOM 798 C CA . PRO A 1 108 ? -19.174 -9.462 43.836 1.00 81.44 108 PRO A CA 1
ATOM 799 C C . PRO A 1 108 ? -19.937 -9.973 45.067 1.00 81.44 108 PRO A C 1
ATOM 801 O O . PRO A 1 108 ? -19.329 -10.586 45.948 1.00 81.44 108 PRO A O 1
ATOM 804 N N . PRO A 1 109 ? -21.267 -9.777 45.126 1.00 75.69 109 PRO A N 1
ATOM 805 C CA . PRO A 1 109 ? -22.091 -10.375 46.168 1.00 75.69 109 PRO A CA 1
ATOM 806 C C . PRO A 1 109 ? -21.850 -11.887 46.254 1.00 75.69 109 PRO A C 1
ATOM 808 O O . PRO A 1 109 ? -21.817 -12.567 45.229 1.00 75.69 109 PRO A O 1
ATOM 811 N N . GLY A 1 110 ? -21.672 -12.406 47.471 1.00 72.94 110 GLY A N 1
ATOM 812 C CA . GLY A 1 110 ? -21.392 -13.828 47.697 1.00 72.94 110 GLY A CA 1
ATOM 813 C C . GLY A 1 110 ? -19.932 -14.240 47.491 1.00 72.94 110 GLY A C 1
ATOM 814 O O . GLY A 1 110 ? -19.649 -15.431 47.475 1.00 72.94 110 GLY A O 1
ATOM 815 N N . GLN A 1 111 ? -19.001 -13.294 47.348 1.00 77.94 111 GLN A N 1
ATOM 816 C CA . GLN A 1 111 ? -17.561 -13.555 47.404 1.00 77.94 111 GLN A CA 1
ATOM 817 C C . GLN A 1 111 ? -16.922 -12.842 48.596 1.00 77.94 111 GLN A C 1
ATOM 819 O O . GLN A 1 111 ? -17.394 -11.790 49.020 1.00 77.94 111 GLN A O 1
ATOM 824 N N . CYS A 1 112 ? -15.833 -13.405 49.120 1.00 77.25 112 CYS A N 1
ATOM 825 C CA . CYS A 1 112 ? -15.090 -12.796 50.228 1.00 77.25 112 CYS A CA 1
ATOM 826 C C . CYS A 1 112 ? -13.952 -11.890 49.786 1.00 77.25 112 CYS A C 1
ATOM 828 O O . CYS A 1 112 ? -13.593 -10.965 50.508 1.00 77.25 112 CYS A O 1
ATOM 830 N N . CYS A 1 113 ? -13.409 -12.128 48.595 1.00 81.62 113 CYS A N 1
ATOM 831 C CA . CYS A 1 113 ? -12.275 -11.379 48.079 1.00 81.62 113 CYS A CA 1
ATOM 832 C C . CYS A 1 113 ? -12.621 -10.679 46.767 1.00 81.62 113 CYS A C 1
ATOM 834 O O . CYS A 1 113 ? -13.424 -11.199 45.988 1.00 81.62 113 CYS A O 1
ATOM 836 N N . PRO A 1 114 ? -12.008 -9.514 46.497 1.00 83.06 114 PRO A N 1
ATOM 837 C CA . PRO A 1 114 ? -12.197 -8.831 45.234 1.00 83.06 114 PRO A CA 1
ATOM 838 C C . PRO A 1 114 ? -11.652 -9.686 44.091 1.00 83.06 114 PRO A C 1
ATOM 840 O O . PRO A 1 114 ? -10.522 -10.169 44.140 1.00 83.06 114 PRO A O 1
ATOM 843 N N . THR A 1 115 ? -12.461 -9.856 43.052 1.00 85.00 115 THR A N 1
ATOM 844 C CA . THR A 1 115 ? -12.137 -10.707 41.893 1.00 85.00 115 THR A CA 1
ATOM 845 C C . THR A 1 115 ? -12.082 -9.946 40.582 1.00 85.00 115 THR A C 1
ATOM 847 O O . THR A 1 115 ? -11.594 -10.475 39.586 1.00 85.00 115 THR A O 1
ATOM 850 N N . LYS A 1 116 ? -12.544 -8.694 40.566 1.00 87.31 116 LYS A N 1
ATOM 851 C CA . LYS A 1 116 ? -12.448 -7.818 39.400 1.00 87.31 116 LYS A CA 1
ATOM 852 C C . LYS A 1 116 ? -12.212 -6.375 39.807 1.00 87.31 116 LYS A C 1
ATOM 854 O O . LYS A 1 116 ? -12.549 -5.968 40.914 1.00 87.31 116 LYS A O 1
A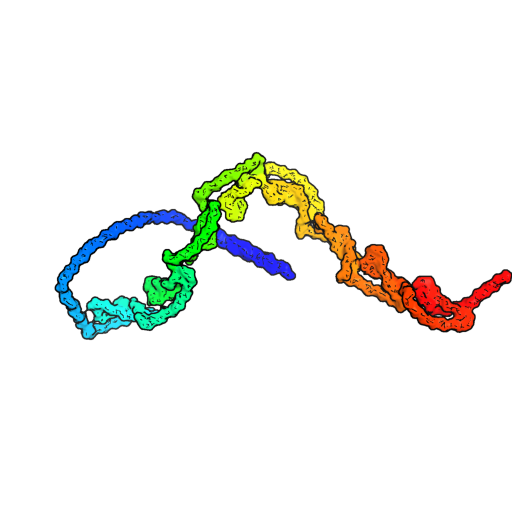TOM 859 N N . CYS A 1 117 ? -11.669 -5.605 38.880 1.00 87.38 117 CYS A N 1
ATOM 860 C CA . CYS A 1 117 ? -11.565 -4.160 38.990 1.00 87.38 117 CYS A CA 1
ATOM 861 C C . CYS A 1 117 ? -12.783 -3.517 38.310 1.00 87.38 117 CYS A C 1
ATOM 863 O O . CYS A 1 117 ? -13.203 -3.966 37.244 1.00 87.38 117 CYS A O 1
ATOM 865 N N . VAL A 1 118 ? -13.371 -2.493 38.923 1.00 87.06 118 VAL A N 1
ATOM 866 C CA . VAL A 1 118 ? -14.486 -1.715 38.352 1.00 87.06 118 VAL A CA 1
ATOM 867 C C . VAL A 1 118 ? -14.132 -0.238 38.327 1.00 87.06 118 VAL A C 1
ATOM 869 O O . VAL A 1 118 ? -13.333 0.215 39.142 1.00 87.06 118 VAL A O 1
ATOM 872 N N . CYS A 1 119 ? -14.714 0.507 37.389 1.00 84.88 119 CYS A N 1
ATOM 873 C CA . CYS A 1 119 ? -14.467 1.940 37.272 1.00 84.88 119 CYS A CA 1
ATOM 874 C C . CYS A 1 119 ? -14.835 2.662 38.573 1.00 84.88 119 CYS A C 1
ATOM 876 O O . CYS A 1 119 ? -15.913 2.466 39.141 1.00 84.88 119 CYS A O 1
ATOM 878 N N . ASN A 1 120 ? -13.919 3.499 39.042 1.00 84.50 120 ASN A N 1
ATOM 879 C CA . ASN A 1 120 ? -14.150 4.379 40.165 1.00 84.50 120 ASN A CA 1
ATOM 880 C C . ASN A 1 120 ? -14.942 5.602 39.690 1.00 84.50 120 ASN A C 1
ATOM 882 O O . ASN A 1 120 ? -14.413 6.447 38.973 1.00 84.50 120 ASN A O 1
ATOM 886 N N . ALA A 1 121 ? -16.189 5.723 40.147 1.00 75.50 121 ALA A N 1
ATOM 887 C CA . ALA A 1 121 ? -17.089 6.812 39.766 1.00 75.50 121 ALA A CA 1
ATOM 888 C C . ALA A 1 121 ? -16.568 8.221 40.117 1.00 75.50 121 ALA A C 1
ATOM 890 O O . ALA A 1 121 ? -17.062 9.202 39.568 1.00 75.50 121 ALA A O 1
ATOM 891 N N . THR A 1 122 ? -15.591 8.344 41.022 1.00 78.62 122 THR A N 1
ATOM 892 C CA . THR A 1 122 ? -14.989 9.635 41.398 1.00 78.62 122 THR A CA 1
ATOM 893 C C . THR A 1 122 ? -13.658 9.910 40.705 1.00 78.62 122 THR A C 1
ATOM 895 O O . THR A 1 122 ? -13.064 10.965 40.933 1.00 78.62 122 THR A O 1
ATOM 898 N N . PHE A 1 123 ? -13.170 8.993 39.863 1.00 81.69 123 PHE A N 1
ATOM 899 C CA . PHE A 1 123 ? -11.920 9.198 39.146 1.00 81.69 123 PHE A CA 1
ATOM 900 C C . PHE A 1 123 ? -12.086 10.286 38.074 1.00 81.69 123 PHE A C 1
ATOM 902 O O . PHE A 1 123 ? -12.941 10.159 37.196 1.00 81.69 123 PHE A O 1
ATOM 909 N N . PRO A 1 124 ? -11.286 11.366 38.117 1.00 79.50 124 PRO A N 1
ATOM 910 C CA . PRO A 1 124 ? -11.375 12.423 37.124 1.00 79.50 124 PRO A CA 1
ATOM 911 C C . PRO A 1 124 ? -10.798 11.929 35.796 1.00 79.50 124 PRO A C 1
ATOM 913 O O . PRO A 1 124 ? -9.586 11.762 35.653 1.00 79.50 124 PRO A O 1
ATOM 916 N N . CYS A 1 125 ? -11.663 11.716 34.808 1.00 81.75 125 CYS A N 1
ATOM 917 C CA . CYS A 1 125 ? -11.208 11.375 33.469 1.00 81.75 125 CYS A CA 1
ATOM 918 C C . CYS A 1 125 ? -10.534 12.573 32.787 1.00 81.75 125 CYS A C 1
ATOM 920 O O . CYS A 1 125 ? -11.031 13.700 32.885 1.00 81.75 125 CYS A O 1
ATOM 922 N N . PRO A 1 126 ? -9.420 12.354 32.065 1.00 80.06 126 PRO A N 1
ATOM 923 C CA . PRO A 1 126 ? -8.831 13.395 31.239 1.00 80.06 126 PRO A CA 1
ATOM 924 C C . PRO A 1 126 ? -9.841 13.855 30.181 1.00 80.06 126 PRO A C 1
ATOM 926 O O . PRO A 1 126 ? -10.528 13.043 29.562 1.00 80.06 126 PRO A O 1
ATOM 929 N N . LEU A 1 127 ? -9.931 15.170 29.969 1.00 78.94 127 LEU A N 1
ATOM 930 C CA . LEU A 1 127 ? -10.799 15.732 28.938 1.00 78.94 127 LEU A CA 1
ATOM 931 C C . LEU A 1 127 ? -10.258 15.373 27.552 1.00 78.94 127 LEU A C 1
ATOM 933 O O . LEU A 1 127 ? -9.196 15.846 27.148 1.00 78.94 127 LEU A O 1
ATOM 937 N N . LEU A 1 128 ? -11.022 14.578 26.806 1.00 84.50 128 LEU A N 1
ATOM 938 C CA . LEU A 1 128 ? -10.745 14.292 25.406 1.00 84.50 128 LEU A CA 1
ATOM 939 C C . LEU A 1 128 ? -11.404 15.363 24.524 1.00 84.50 128 LEU A C 1
ATOM 941 O O . LEU A 1 128 ? -12.621 15.386 24.353 1.00 84.50 128 LEU A O 1
ATOM 945 N N . GLY A 1 129 ? -10.616 16.285 23.977 1.00 83.75 129 GLY A N 1
ATOM 946 C CA . GLY A 1 129 ? -11.139 17.310 23.072 1.00 83.75 129 GLY A CA 1
ATOM 947 C C . GLY A 1 129 ? -11.628 16.694 21.760 1.00 83.75 129 GLY A C 1
ATOM 948 O O . GLY A 1 129 ? -10.809 16.261 20.953 1.00 83.75 129 GLY A O 1
ATOM 949 N N . CYS A 1 130 ? -12.943 16.675 21.535 1.00 86.06 130 CYS A N 1
ATOM 950 C CA . CYS A 1 130 ? -13.536 16.257 20.267 1.00 86.06 130 CYS A CA 1
ATOM 951 C C . CYS A 1 130 ? -13.833 17.470 19.380 1.00 86.06 130 CYS A C 1
ATOM 953 O O . CYS A 1 130 ? -14.248 18.525 19.862 1.00 86.06 130 CYS A O 1
ATOM 955 N N . ALA A 1 131 ? -13.594 17.323 18.076 1.00 82.75 131 ALA A N 1
ATOM 956 C CA . ALA A 1 131 ? -13.938 18.344 17.093 1.00 82.75 131 ALA A CA 1
ATOM 957 C C . ALA A 1 131 ? -15.471 18.511 16.984 1.00 82.75 131 ALA A C 1
ATOM 959 O O . ALA A 1 131 ? -16.211 17.595 17.353 1.00 82.75 131 ALA A O 1
ATOM 960 N N . PRO A 1 132 ? -15.975 19.646 16.461 1.00 79.00 132 PRO A N 1
ATOM 961 C CA . PRO A 1 132 ? -17.402 19.816 16.193 1.00 79.00 132 PRO A CA 1
ATOM 962 C C . PRO A 1 132 ? -17.966 18.660 15.356 1.00 79.00 132 PRO A C 1
ATOM 964 O O . PRO A 1 132 ? -17.354 18.252 14.371 1.00 79.00 132 PRO A O 1
ATOM 967 N N . GLY A 1 133 ? -19.119 18.127 15.762 1.00 80.38 133 GLY A N 1
ATOM 968 C CA . GLY A 1 133 ? -19.731 16.945 15.145 1.00 80.38 133 GLY A CA 1
ATOM 969 C C . GLY A 1 133 ? -19.248 15.602 15.676 1.00 80.38 133 GLY A C 1
ATOM 970 O O . GLY A 1 133 ? -19.734 14.562 15.231 1.00 80.38 133 GLY A O 1
ATOM 971 N N . TYR A 1 134 ? -18.349 15.614 16.659 1.00 88.06 134 TYR A N 1
ATOM 972 C CA . TYR A 1 134 ? -17.913 14.422 17.361 1.00 88.06 134 TYR A CA 1
ATOM 973 C C . TYR A 1 134 ? -18.225 14.512 18.856 1.00 88.06 134 TYR A C 1
ATOM 975 O O . TYR A 1 134 ? -18.045 15.552 19.489 1.00 88.06 134 TYR A O 1
ATOM 983 N N . ILE A 1 135 ? -18.618 13.382 19.431 1.00 88.44 135 ILE A N 1
ATOM 984 C CA . ILE A 1 135 ? -18.812 13.179 20.865 1.00 88.44 135 ILE A CA 1
ATOM 985 C C . ILE A 1 135 ? -17.777 12.199 21.404 1.00 88.44 135 ILE A C 1
ATOM 987 O O . ILE A 1 135 ? -17.275 11.327 20.694 1.00 88.44 135 ILE A O 1
ATOM 991 N N . GLN A 1 136 ? -17.457 12.345 22.683 1.00 90.06 136 GLN A N 1
ATOM 992 C CA . GLN A 1 136 ? -16.615 11.396 23.394 1.00 90.06 136 GLN A CA 1
ATOM 993 C C . GLN A 1 136 ? -17.310 10.033 23.483 1.00 90.06 136 GLN A C 1
ATOM 995 O O . GLN A 1 136 ? -18.497 9.946 23.791 1.00 90.06 136 GLN A O 1
ATOM 1000 N N . TYR A 1 137 ? -16.554 8.969 23.243 1.00 87.62 137 TYR A N 1
ATOM 1001 C CA . TYR A 1 137 ? -17.000 7.593 23.381 1.00 87.62 137 TYR A CA 1
ATOM 1002 C C . TYR A 1 137 ? -16.120 6.851 24.379 1.00 87.62 137 TYR A C 1
ATOM 1004 O O . TYR A 1 137 ? -14.891 6.815 24.251 1.00 87.62 137 TYR A O 1
ATOM 1012 N N . THR A 1 138 ? -16.786 6.210 25.331 1.00 86.62 138 THR A N 1
ATOM 1013 C CA . THR A 1 138 ? -16.195 5.289 26.298 1.00 86.62 138 THR A CA 1
ATOM 1014 C C . THR A 1 138 ? -16.572 3.877 25.882 1.00 86.62 138 THR A C 1
ATOM 1016 O O . THR A 1 138 ? -17.759 3.580 25.722 1.00 86.62 138 THR A O 1
ATOM 1019 N N . ALA A 1 139 ? -15.581 3.012 25.658 1.00 83.31 139 ALA A N 1
ATOM 1020 C CA . ALA A 1 139 ? -15.880 1.629 25.318 1.00 83.31 139 ALA A CA 1
ATOM 1021 C C . ALA A 1 139 ? -16.494 0.902 26.528 1.00 83.31 139 ALA A C 1
ATOM 1023 O O . ALA A 1 139 ? -16.233 1.273 27.675 1.00 83.31 139 ALA A O 1
ATOM 1024 N N . PRO A 1 140 ? -17.311 -0.142 26.314 1.00 78.81 140 PRO A N 1
ATOM 1025 C CA . PRO A 1 140 ? -17.820 -0.953 27.411 1.00 78.81 140 PRO A CA 1
ATOM 1026 C C . PRO A 1 140 ? -16.673 -1.519 28.255 1.00 78.81 140 PRO A C 1
ATOM 1028 O O . PRO A 1 140 ? -15.792 -2.196 27.732 1.00 78.81 140 PRO A O 1
ATOM 1031 N N . GLY A 1 141 ? -16.700 -1.252 29.561 1.00 73.94 141 GLY A N 1
ATOM 1032 C CA . GLY A 1 141 ? -15.651 -1.668 30.496 1.00 73.94 141 GLY A CA 1
ATOM 1033 C C . GLY A 1 141 ? -14.556 -0.626 30.728 1.00 73.94 141 GLY A C 1
ATOM 1034 O O . GLY A 1 141 ? -13.876 -0.725 31.747 1.00 73.94 141 GLY A O 1
ATOM 1035 N N . ASP A 1 142 ? -14.444 0.394 29.871 1.00 81.50 142 ASP A N 1
ATOM 1036 C CA . ASP A 1 142 ? -13.534 1.514 30.093 1.00 81.50 142 ASP A CA 1
ATOM 1037 C C . ASP A 1 142 ? -14.118 2.501 31.109 1.00 81.50 142 ASP A C 1
ATOM 1039 O O . ASP A 1 142 ? -15.315 2.794 31.117 1.00 81.50 142 ASP A O 1
ATOM 1043 N N . CYS A 1 143 ? -13.252 3.059 31.953 1.00 81.25 143 CYS A N 1
ATOM 1044 C CA . CYS A 1 143 ? -13.646 4.090 32.910 1.00 81.25 143 CYS A CA 1
ATOM 1045 C C . CYS A 1 143 ? -13.696 5.493 32.287 1.00 81.25 143 CYS A C 1
ATOM 1047 O O . CYS A 1 143 ? -14.474 6.338 32.725 1.00 81.25 143 CYS A O 1
ATOM 1049 N N . CYS A 1 144 ? -12.893 5.739 31.246 1.00 84.69 144 CYS A N 1
ATOM 1050 C CA . CYS A 1 144 ? -12.752 7.053 30.629 1.00 84.69 144 CYS A CA 1
ATOM 1051 C C . CYS A 1 144 ? -12.911 7.009 29.106 1.00 84.69 144 CYS A C 1
ATOM 1053 O O . CYS A 1 144 ? -12.563 6.002 28.486 1.00 84.69 144 CYS A O 1
ATOM 1055 N N . PRO A 1 145 ? -13.383 8.107 28.486 1.00 85.69 145 PRO A N 1
ATOM 1056 C CA . PRO A 1 145 ? -13.486 8.191 27.039 1.00 85.69 145 PRO A CA 1
ATOM 1057 C C . PRO A 1 145 ? -12.131 8.018 26.360 1.00 85.69 145 PRO A C 1
ATOM 1059 O O . PRO A 1 145 ? -11.153 8.671 26.726 1.00 85.69 145 PRO A O 1
ATOM 1062 N N . SER A 1 146 ? -12.090 7.163 25.343 1.00 86.12 146 SER A N 1
ATOM 1063 C CA . SER A 1 146 ? -10.854 6.792 24.644 1.00 86.12 146 SER A CA 1
ATOM 1064 C C . SER A 1 146 ? -10.815 7.269 23.195 1.00 86.12 146 SER A C 1
ATOM 1066 O O . SER A 1 146 ? -9.741 7.352 22.599 1.00 86.12 146 SER A O 1
ATOM 1068 N N . LYS A 1 147 ? -11.967 7.625 22.615 1.00 88.88 147 LYS A N 1
ATOM 1069 C CA . LYS A 1 147 ? -12.050 8.148 21.247 1.00 88.88 147 LYS A CA 1
ATOM 1070 C C . LYS A 1 147 ? -13.212 9.114 21.067 1.00 88.88 147 LYS A C 1
ATOM 1072 O O . LYS A 1 147 ? -14.142 9.147 21.865 1.00 88.88 147 LYS A O 1
ATOM 1077 N N . CYS A 1 148 ? -13.159 9.864 19.976 1.00 89.00 148 CYS A N 1
ATOM 1078 C CA . CYS A 1 148 ? -14.266 10.674 19.493 1.00 89.00 148 CYS A CA 1
ATOM 1079 C C . CYS A 1 148 ? -15.011 9.899 18.397 1.00 89.00 148 CYS A C 1
ATOM 1081 O O . CYS A 1 148 ? -14.380 9.284 17.537 1.00 89.00 148 CYS A O 1
ATOM 1083 N N . VAL A 1 149 ? -16.338 9.903 18.435 1.00 88.50 149 VAL A N 1
ATOM 1084 C CA . VAL A 1 149 ? -17.212 9.271 17.434 1.00 88.50 149 VAL A CA 1
ATOM 1085 C C . VAL A 1 149 ? -18.216 10.284 16.918 1.00 88.50 149 VAL A C 1
ATOM 1087 O O . VAL A 1 149 ? -18.460 11.293 17.571 1.00 88.50 149 VAL A O 1
ATOM 1090 N N . CYS A 1 150 ? -18.804 10.011 15.760 1.00 87.00 150 CYS A N 1
ATOM 1091 C CA . CYS A 1 150 ? -19.787 10.906 15.173 1.00 87.00 150 CYS A CA 1
ATOM 1092 C C . CYS A 1 150 ? -21.006 11.084 16.059 1.00 87.00 150 CYS A C 1
ATOM 1094 O O . CYS A 1 150 ? -21.603 10.105 16.507 1.00 87.00 150 CYS A O 1
ATOM 1096 N N . ASP A 1 151 ? -21.370 12.344 16.269 1.00 87.12 151 ASP A N 1
ATOM 1097 C CA . ASP A 1 151 ? -22.620 12.711 16.904 1.00 87.12 151 ASP A CA 1
ATOM 1098 C C . ASP A 1 151 ? -23.757 12.598 15.875 1.00 87.12 151 ASP A C 1
ATOM 1100 O O . ASP A 1 151 ? -23.819 13.411 14.949 1.00 87.12 151 ASP A O 1
ATOM 1104 N N . PRO A 1 152 ? -24.676 11.624 16.010 1.00 78.38 152 PRO A N 1
ATOM 1105 C CA . PRO A 1 152 ? -25.785 11.459 15.071 1.00 78.38 152 PRO A CA 1
ATOM 1106 C C . PRO A 1 152 ? -26.789 12.620 15.121 1.00 78.38 152 PRO A C 1
ATOM 1108 O O . PRO A 1 152 ? -27.628 12.738 14.230 1.00 78.38 152 PRO A O 1
ATOM 1111 N N . SER A 1 153 ? -26.735 13.457 16.160 1.00 83.62 153 SER A N 1
ATOM 1112 C CA . SER A 1 153 ? -27.600 14.625 16.330 1.00 83.62 153 SER A CA 1
ATOM 1113 C C . SER A 1 153 ? -26.979 15.924 15.813 1.00 83.62 153 SER A C 1
ATOM 1115 O O . SER A 1 153 ? -27.676 16.937 15.722 1.00 83.62 153 SER A O 1
ATOM 1117 N N . TYR A 1 154 ? -25.697 15.906 15.433 1.00 84.25 154 TYR A N 1
ATOM 1118 C CA . TYR A 1 154 ? -25.021 17.093 14.932 1.00 84.25 154 TYR A CA 1
ATOM 1119 C C . TYR A 1 154 ? -25.454 17.411 13.492 1.00 84.25 154 TYR A C 1
ATOM 1121 O O . TYR A 1 154 ? -25.226 16.606 12.584 1.00 84.25 154 TYR A O 1
ATOM 1129 N N . PRO A 1 155 ? -26.053 18.590 13.236 1.00 81.50 155 PRO A N 1
ATOM 1130 C CA . PRO A 1 155 ? -26.419 18.986 11.887 1.00 81.50 155 PRO A CA 1
ATOM 1131 C C . PRO A 1 155 ? -25.156 19.346 11.104 1.00 81.50 155 PRO A C 1
ATOM 1133 O O . PRO A 1 155 ? -24.518 20.370 11.359 1.00 81.50 155 PRO A O 1
ATOM 1136 N N . CYS A 1 156 ? -24.800 18.513 10.128 1.00 81.19 156 CYS A N 1
ATOM 1137 C CA . CYS A 1 156 ? -23.657 18.797 9.274 1.00 81.19 156 CYS A CA 1
ATOM 1138 C C . CYS A 1 156 ? -23.866 20.096 8.479 1.00 81.19 156 CYS A C 1
ATOM 1140 O O . CYS A 1 156 ? -24.937 20.295 7.894 1.00 81.19 156 CYS A O 1
ATOM 1142 N N . PRO A 1 157 ? -22.854 20.981 8.419 1.00 79.38 157 PRO A N 1
ATOM 1143 C CA . PRO A 1 157 ? -22.924 22.165 7.578 1.00 79.38 157 PRO A CA 1
ATOM 1144 C C . PRO A 1 157 ? -23.084 21.753 6.111 1.00 79.38 157 PRO A C 1
ATOM 1146 O O . PRO A 1 157 ? -22.443 20.813 5.640 1.00 79.38 157 PRO A O 1
ATOM 1149 N N . LEU A 1 158 ? -23.940 22.467 5.377 1.00 76.38 158 LEU A N 1
ATOM 1150 C CA . LEU A 1 158 ? -24.127 22.219 3.951 1.00 76.38 158 LEU A CA 1
ATOM 1151 C C . LEU A 1 158 ? -22.856 22.597 3.187 1.00 76.38 158 LEU A C 1
ATOM 1153 O O . LEU A 1 158 ? -22.497 23.771 3.096 1.00 76.38 158 LEU A O 1
ATOM 1157 N N . LEU A 1 159 ? -22.210 21.599 2.588 1.00 81.50 159 LEU A N 1
ATOM 1158 C CA . LEU A 1 159 ? -21.124 21.813 1.645 1.00 81.50 159 LEU A CA 1
ATOM 1159 C C . LEU A 1 159 ? -21.713 22.139 0.265 1.00 81.50 159 LEU A C 1
ATOM 1161 O O . LEU A 1 159 ? -22.301 21.282 -0.394 1.00 81.50 159 LEU A O 1
ATOM 1165 N N . GLY A 1 160 ? -21.600 23.393 -0.170 1.00 80.56 160 GLY A N 1
ATOM 1166 C CA . GLY A 1 160 ? -22.073 23.810 -1.490 1.00 80.56 160 GLY A CA 1
ATOM 1167 C C . GLY A 1 160 ? -21.212 23.213 -2.602 1.00 80.56 160 GLY A C 1
ATOM 1168 O O . GLY A 1 160 ? -20.129 23.726 -2.872 1.00 80.56 160 GLY A O 1
ATOM 1169 N N . CYS A 1 161 ? -21.690 22.151 -3.252 1.00 80.69 161 CYS A N 1
ATOM 1170 C CA . CYS A 1 161 ? -21.013 21.557 -4.401 1.00 80.69 161 CYS A CA 1
ATOM 1171 C C . CYS A 1 161 ? -21.440 22.224 -5.718 1.00 80.69 161 CYS A C 1
ATOM 1173 O O . CYS A 1 161 ? -22.612 22.577 -5.878 1.00 80.69 161 CYS A O 1
ATOM 1175 N N . PRO A 1 162 ? -20.506 22.426 -6.667 1.00 77.94 162 PRO A N 1
ATOM 1176 C CA . PRO A 1 162 ? -20.837 22.959 -7.983 1.00 77.94 162 PRO A CA 1
ATOM 1177 C C . PRO A 1 162 ? -21.732 21.982 -8.775 1.00 77.94 162 PRO A C 1
ATOM 1179 O O . PRO A 1 162 ? -21.761 20.789 -8.469 1.00 77.94 162 PRO A O 1
ATOM 1182 N N . PRO A 1 163 ? -22.449 22.452 -9.815 1.00 73.38 163 PRO A N 1
ATOM 1183 C CA . PRO A 1 163 ? -23.261 21.584 -10.667 1.00 73.38 163 PRO A CA 1
ATOM 1184 C C . PRO A 1 163 ? -22.458 20.402 -11.229 1.00 73.38 163 PRO A C 1
ATOM 1186 O O . PRO A 1 163 ? -21.347 20.586 -11.725 1.00 73.38 163 PRO A O 1
ATOM 1189 N N . GLY A 1 164 ? -23.031 19.198 -11.162 1.00 69.06 164 GLY A N 1
ATOM 1190 C CA . GLY A 1 164 ? -22.362 17.956 -11.569 1.00 69.06 164 GLY A CA 1
ATOM 1191 C C . GLY A 1 164 ? -21.438 17.355 -10.506 1.00 69.06 164 GLY A C 1
ATOM 1192 O O . GLY A 1 164 ? -20.644 16.478 -10.834 1.00 69.06 164 GLY A O 1
ATOM 1193 N N . TYR A 1 165 ? -21.519 17.823 -9.257 1.00 79.25 165 TYR A N 1
ATOM 1194 C CA . TYR A 1 165 ? -20.823 17.255 -8.106 1.00 79.25 165 TYR A CA 1
ATOM 1195 C C . TYR A 1 165 ? -21.804 16.995 -6.958 1.00 79.25 165 TYR A C 1
ATOM 1197 O O . TYR A 1 165 ? -22.692 17.805 -6.690 1.00 79.25 165 TYR A O 1
ATOM 1205 N N . ILE A 1 166 ? -21.604 15.888 -6.252 1.00 80.62 166 ILE A N 1
ATOM 1206 C CA . ILE A 1 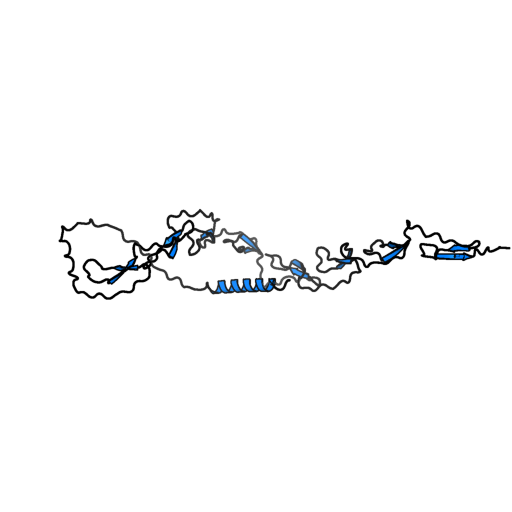166 ? -22.319 15.505 -5.036 1.00 80.62 166 ILE A CA 1
ATOM 1207 C C . ILE A 1 166 ? -21.408 15.626 -3.817 1.00 80.62 166 ILE A C 1
ATOM 1209 O O . ILE A 1 166 ? -20.181 15.577 -3.913 1.00 80.62 166 ILE A O 1
ATOM 1213 N N . GLN A 1 167 ? -22.024 15.775 -2.650 1.00 82.62 167 GLN A N 1
ATOM 1214 C CA . GLN A 1 167 ? -21.316 15.746 -1.378 1.00 82.62 167 GLN A CA 1
ATOM 1215 C C . GLN A 1 167 ? -20.782 14.335 -1.098 1.00 82.62 167 GLN A C 1
ATOM 1217 O O . GLN A 1 167 ? -21.496 13.346 -1.253 1.00 82.62 167 GLN A O 1
ATOM 1222 N N . TYR A 1 168 ? -19.535 14.256 -0.652 1.00 81.31 168 TYR A N 1
ATOM 1223 C CA . TYR A 1 168 ? -18.861 13.029 -0.256 1.00 81.31 168 TYR A CA 1
ATOM 1224 C C . TYR A 1 168 ? -18.290 13.171 1.148 1.00 81.31 168 TYR A C 1
ATOM 1226 O O . TYR A 1 168 ? -17.630 14.160 1.484 1.00 81.31 168 TYR A O 1
ATOM 1234 N N . THR A 1 169 ? -18.531 12.143 1.953 1.00 81.31 169 THR A N 1
ATOM 1235 C CA . THR A 1 169 ? -17.975 12.010 3.294 1.00 81.31 169 THR A CA 1
ATOM 1236 C C . THR A 1 169 ? -16.794 11.058 3.226 1.00 81.31 169 THR A C 1
ATOM 1238 O O . THR A 1 169 ? -16.953 9.883 2.889 1.00 81.31 169 THR A O 1
ATOM 1241 N N . VAL A 1 170 ? -15.602 11.569 3.529 1.00 80.38 170 VAL A N 1
ATOM 1242 C CA . VAL A 1 170 ? -14.398 10.739 3.614 1.00 80.38 170 VAL A CA 1
ATOM 1243 C C . VAL A 1 170 ? -14.584 9.718 4.746 1.00 80.38 170 VAL A C 1
ATOM 1245 O O . VAL A 1 170 ? -15.113 10.072 5.799 1.00 80.38 170 VAL A O 1
ATOM 1248 N N . PRO A 1 171 ? -14.168 8.450 4.577 1.00 73.88 171 PRO A N 1
ATOM 1249 C CA . PRO A 1 171 ? -14.239 7.470 5.653 1.00 73.88 171 PRO A CA 1
ATOM 1250 C C . PRO A 1 171 ? -13.547 7.974 6.926 1.00 73.88 171 PRO A C 1
ATOM 1252 O O . PRO A 1 171 ? -12.368 8.320 6.898 1.00 73.88 171 PRO A O 1
ATOM 1255 N N . GLY A 1 172 ? -14.282 7.990 8.038 1.00 72.38 172 GLY A N 1
ATOM 1256 C CA . GLY A 1 172 ? -13.813 8.520 9.322 1.00 72.38 172 GLY A CA 1
ATOM 1257 C C . GLY A 1 172 ? -14.286 9.943 9.627 1.00 72.38 172 GLY A C 1
ATOM 1258 O O . GLY A 1 172 ? -14.294 10.308 10.799 1.00 72.38 172 GLY A O 1
ATOM 1259 N N . ASP A 1 173 ? -14.747 10.693 8.622 1.00 81.69 173 ASP A N 1
ATOM 1260 C CA . ASP A 1 173 ? -15.412 11.977 8.827 1.00 81.69 173 ASP A CA 1
ATOM 1261 C C . ASP A 1 173 ? -16.898 11.785 9.157 1.00 81.69 173 ASP A C 1
ATOM 1263 O O . ASP A 1 173 ? -17.571 10.902 8.623 1.00 81.69 173 ASP A O 1
ATOM 1267 N N . CYS A 1 174 ? -17.434 12.656 10.011 1.00 80.81 174 CYS A N 1
ATOM 1268 C CA . CYS A 1 174 ? -18.860 12.651 10.357 1.00 80.81 174 CYS A CA 1
ATOM 1269 C C . CYS A 1 174 ? -19.727 13.466 9.406 1.00 80.81 174 CYS A C 1
ATOM 1271 O O . CYS A 1 174 ? -20.926 13.224 9.304 1.00 80.81 174 CYS A O 1
ATOM 1273 N N . CYS A 1 175 ? -19.121 14.428 8.713 1.00 83.12 175 CYS A N 1
ATOM 1274 C CA . CYS A 1 175 ? -19.818 15.328 7.812 1.00 83.12 175 CYS A CA 1
ATOM 1275 C C . CYS A 1 175 ? -19.173 15.323 6.430 1.00 83.12 175 CYS A C 1
ATOM 1277 O O . CYS A 1 175 ? -17.958 15.130 6.334 1.00 83.12 175 CYS A O 1
ATOM 1279 N N . PRO A 1 176 ? -19.955 15.575 5.364 1.00 82.12 176 PRO A N 1
ATOM 1280 C CA . PRO A 1 176 ? -19.399 15.685 4.029 1.00 82.12 176 PRO A CA 1
ATOM 1281 C C . PRO A 1 176 ? -18.340 16.782 3.974 1.00 82.12 176 PRO A C 1
ATOM 1283 O O . PRO A 1 176 ? -18.611 17.945 4.274 1.00 82.12 176 PRO A O 1
ATOM 1286 N N . SER A 1 177 ? -17.126 16.393 3.600 1.00 82.25 177 SER A N 1
ATOM 1287 C CA . SER A 1 177 ? -15.952 17.266 3.572 1.00 82.25 177 SER A CA 1
ATOM 1288 C C . SER A 1 177 ? -15.473 17.547 2.149 1.00 82.25 177 SER A C 1
ATOM 1290 O O . SER A 1 177 ? -14.636 18.426 1.941 1.00 82.25 177 SER A O 1
ATOM 1292 N N . GLN A 1 178 ? -16.011 16.834 1.154 1.00 84.75 178 GLN A N 1
ATOM 1293 C CA . GLN A 1 178 ? -15.581 16.936 -0.237 1.00 84.75 178 GLN A CA 1
ATOM 1294 C C . GLN A 1 178 ? -16.760 16.948 -1.208 1.00 84.75 178 GLN A C 1
ATOM 1296 O O . GLN A 1 178 ? -17.836 16.431 -0.922 1.00 84.75 178 GLN A O 1
ATOM 1301 N N . CYS A 1 179 ? -16.529 17.525 -2.384 1.00 81.75 179 CYS A N 1
ATOM 1302 C CA . CYS A 1 179 ? -17.419 17.403 -3.528 1.00 81.75 179 CYS A CA 1
ATOM 1303 C C . CYS A 1 179 ? -16.781 16.438 -4.523 1.00 81.75 179 CYS A C 1
ATOM 1305 O O . CYS A 1 179 ? -15.679 16.698 -5.008 1.00 81.75 179 CYS A O 1
ATOM 1307 N N . VAL A 1 180 ? -17.461 15.339 -4.828 1.00 79.56 180 VAL A N 1
ATOM 1308 C CA . VAL A 1 180 ? -17.042 14.379 -5.858 1.00 79.56 180 VAL A CA 1
ATOM 1309 C C . VAL A 1 180 ? -17.960 14.504 -7.052 1.00 79.56 180 VAL A C 1
ATOM 1311 O O . VAL A 1 180 ? -19.104 14.926 -6.915 1.00 79.56 180 VAL A O 1
ATOM 1314 N N . LYS A 1 181 ? -17.455 14.188 -8.238 1.00 76.44 181 LYS A N 1
ATOM 1315 C CA . LYS A 1 181 ? -18.245 14.313 -9.455 1.00 76.44 181 LYS A CA 1
ATOM 1316 C C . LYS A 1 181 ? -19.447 13.367 -9.389 1.00 76.44 181 LYS A C 1
ATOM 1318 O O . LYS A 1 181 ? -19.313 12.228 -8.949 1.00 76.44 181 LYS A O 1
ATOM 1323 N N . ASP A 1 182 ? -20.615 13.860 -9.784 1.00 73.19 182 ASP A N 1
ATOM 1324 C CA . ASP A 1 182 ? -21.835 13.063 -9.866 1.00 73.19 182 ASP A CA 1
ATOM 1325 C C . ASP A 1 182 ? -21.711 12.119 -11.063 1.00 73.19 182 ASP A C 1
ATOM 1327 O O . ASP A 1 182 ? -21.842 12.519 -12.225 1.00 73.19 182 ASP A O 1
ATOM 1331 N N . CYS A 1 183 ? -21.319 10.883 -10.781 1.00 70.12 183 CYS A N 1
ATOM 1332 C CA . CYS A 1 183 ? -21.060 9.883 -11.798 1.00 70.12 183 CYS A CA 1
ATOM 1333 C C . CYS A 1 183 ? -22.353 9.142 -12.114 1.00 70.12 183 CYS A C 1
ATOM 1335 O O . CYS A 1 183 ? -22.674 8.160 -11.448 1.00 70.12 183 CYS A O 1
ATOM 1337 N N . ASP A 1 184 ? -23.075 9.592 -13.141 1.00 71.25 184 ASP A N 1
ATOM 1338 C CA . ASP A 1 184 ? -24.219 8.853 -13.671 1.00 71.25 184 ASP A CA 1
ATOM 1339 C C . ASP A 1 184 ? -23.748 7.507 -14.262 1.00 71.25 184 ASP A C 1
ATOM 1341 O O . ASP A 1 184 ? -23.065 7.496 -15.293 1.00 71.25 184 ASP A O 1
ATOM 1345 N N . PRO A 1 185 ? -24.122 6.360 -13.663 1.00 61.84 185 PRO A N 1
ATOM 1346 C CA . PRO A 1 185 ? -23.715 5.048 -14.153 1.00 61.84 185 PRO A CA 1
ATOM 1347 C C . PRO A 1 185 ? -24.334 4.691 -15.515 1.00 61.84 185 PRO A C 1
ATOM 1349 O O . PRO A 1 185 ? -23.921 3.703 -16.121 1.00 61.84 185 PRO A O 1
ATOM 1352 N N . GLN A 1 186 ? -25.326 5.450 -15.998 1.00 66.56 186 GLN A N 1
ATOM 1353 C CA . GLN A 1 186 ? -25.955 5.247 -17.308 1.00 66.56 186 GLN A CA 1
ATOM 1354 C C . GLN A 1 186 ? -25.223 5.962 -18.449 1.00 66.56 186 GLN A C 1
ATOM 1356 O O . GLN A 1 186 ? -25.462 5.646 -19.616 1.00 66.56 186 GLN A O 1
ATOM 1361 N N . THR A 1 187 ? -24.317 6.892 -18.143 1.00 66.69 187 THR A N 1
ATOM 1362 C CA . THR A 1 187 ? -23.528 7.589 -19.159 1.00 66.69 187 THR A CA 1
ATOM 1363 C C . THR A 1 187 ? -22.233 6.809 -19.425 1.00 66.69 187 THR A C 1
ATOM 1365 O O . THR A 1 187 ? -21.349 6.778 -18.566 1.00 66.69 187 THR A O 1
ATOM 1368 N N . PRO A 1 188 ? -22.070 6.163 -20.599 1.00 67.19 188 PRO A N 1
ATOM 1369 C CA . PRO A 1 188 ? -20.864 5.402 -20.890 1.00 67.19 188 PRO A CA 1
ATOM 1370 C C . PRO A 1 188 ? -19.652 6.332 -20.977 1.00 67.19 188 PRO A C 1
ATOM 1372 O O . PRO A 1 188 ? -19.671 7.350 -21.672 1.00 67.19 188 PRO A O 1
ATOM 1375 N N . CYS A 1 189 ? -18.571 5.957 -20.297 1.00 72.31 189 CYS A N 1
ATOM 1376 C CA . CYS A 1 189 ? -17.312 6.679 -20.396 1.00 72.31 189 CYS A CA 1
ATOM 1377 C C . CYS A 1 189 ? -16.712 6.567 -21.805 1.00 72.31 189 CYS A C 1
ATOM 1379 O O . CYS A 1 189 ? -16.816 5.509 -22.438 1.00 72.31 189 CYS A O 1
ATOM 1381 N N . PRO A 1 190 ? -16.036 7.621 -22.298 1.00 73.88 190 PRO A N 1
ATOM 1382 C CA . PRO A 1 190 ? -15.278 7.528 -23.535 1.00 73.88 190 PRO A CA 1
ATOM 1383 C C . PRO A 1 190 ? -14.221 6.424 -23.415 1.00 73.88 190 PRO A C 1
ATOM 1385 O O . PRO A 1 190 ? -13.495 6.339 -22.423 1.00 73.88 190 PRO A O 1
ATOM 1388 N N . LEU A 1 191 ? -14.141 5.568 -24.435 1.00 75.81 191 LEU A N 1
ATOM 1389 C CA . LEU A 1 191 ? -13.137 4.511 -24.499 1.00 75.81 191 LEU A CA 1
ATOM 1390 C C . LEU A 1 191 ? -11.748 5.137 -24.656 1.00 75.81 191 LEU A C 1
ATOM 1392 O O . LEU A 1 191 ? -11.464 5.782 -25.666 1.00 75.81 191 LEU A O 1
ATOM 1396 N N . ILE A 1 192 ? -10.873 4.913 -23.676 1.00 81.44 192 ILE A N 1
ATOM 1397 C CA . ILE A 1 192 ? -9.452 5.239 -23.787 1.00 81.44 192 ILE A CA 1
ATOM 1398 C C . ILE A 1 192 ? -8.691 4.002 -24.276 1.00 81.44 192 ILE A C 1
ATOM 1400 O O . ILE A 1 192 ? -8.734 2.935 -23.664 1.00 81.44 192 ILE A O 1
ATOM 1404 N N . GLY A 1 193 ? -8.017 4.130 -25.420 1.00 80.56 193 GLY A N 1
ATOM 1405 C CA . GLY A 1 193 ? -7.155 3.079 -25.954 1.00 80.56 193 GLY A CA 1
ATOM 1406 C C . GLY A 1 193 ? -5.786 3.123 -25.284 1.00 80.56 193 GLY A C 1
ATOM 1407 O O . GLY A 1 193 ? -5.003 4.029 -25.561 1.00 80.56 193 GLY A O 1
ATOM 1408 N N . CYS A 1 194 ? -5.490 2.154 -24.420 1.00 84.19 194 CYS A N 1
ATOM 1409 C CA . CYS A 1 194 ? -4.178 2.019 -23.790 1.00 84.19 194 CYS A CA 1
ATOM 1410 C C . CYS A 1 194 ? -3.268 1.078 -24.589 1.00 84.19 194 CYS A C 1
ATOM 1412 O O . CYS A 1 194 ? -3.723 0.089 -25.165 1.00 84.19 194 CYS A O 1
ATOM 1414 N N . ALA A 1 195 ? -1.971 1.394 -24.631 1.00 81.12 195 ALA A N 1
ATOM 1415 C CA . ALA A 1 195 ? -0.965 0.528 -25.239 1.00 81.12 195 ALA A CA 1
ATOM 1416 C C . ALA A 1 195 ? -0.834 -0.803 -24.464 1.00 81.12 195 ALA A C 1
ATOM 1418 O O . ALA A 1 195 ? -1.184 -0.855 -23.282 1.00 81.12 195 ALA A O 1
ATOM 1419 N N . PRO A 1 196 ? -0.305 -1.879 -25.080 1.00 77.44 196 PRO A N 1
ATOM 1420 C CA . PRO A 1 196 ? -0.077 -3.147 -24.390 1.00 77.44 196 PRO A CA 1
ATOM 1421 C C . PRO A 1 196 ? 0.739 -2.966 -23.103 1.00 77.44 196 PRO A C 1
ATOM 1423 O O . PRO A 1 196 ? 1.766 -2.291 -23.100 1.00 77.44 196 PRO A O 1
ATOM 1426 N N . GLY A 1 197 ? 0.266 -3.565 -22.012 1.00 77.38 197 GLY A N 1
ATOM 1427 C CA . GLY A 1 197 ? 0.847 -3.405 -20.676 1.00 77.38 197 GLY A CA 1
ATOM 1428 C C . GLY A 1 197 ? 0.345 -2.207 -19.882 1.00 77.38 197 GLY A C 1
ATOM 1429 O O . GLY A 1 197 ? 0.688 -2.078 -18.709 1.00 77.38 197 GLY A O 1
ATOM 1430 N N . TYR A 1 198 ? -0.521 -1.383 -20.467 1.00 85.62 198 TYR A N 1
ATOM 1431 C CA . TYR A 1 198 ? -1.200 -0.308 -19.764 1.00 85.62 198 TYR A CA 1
ATOM 1432 C C . TYR A 1 198 ? -2.699 -0.568 -19.658 1.00 85.62 198 TYR A C 1
ATOM 1434 O O . TYR A 1 198 ? -3.318 -1.123 -20.565 1.00 85.62 198 TYR A O 1
ATOM 1442 N N . GLU A 1 199 ? -3.291 -0.108 -18.566 1.00 86.25 199 GLU A N 1
ATOM 1443 C CA . GLU A 1 199 ? -4.725 -0.167 -18.317 1.00 86.25 199 GLU A CA 1
ATOM 1444 C C . GLU A 1 199 ? -5.31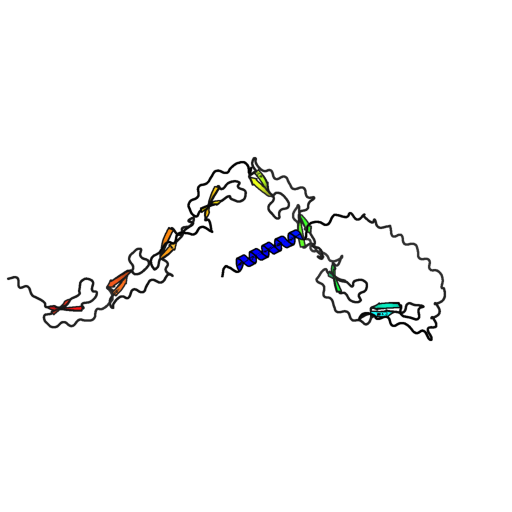4 1.227 -18.069 1.00 86.25 199 GLU A C 1
ATOM 1446 O O . GLU A 1 199 ? -4.617 2.112 -17.558 1.00 86.25 199 GLU A O 1
ATOM 1451 N N . PRO A 1 200 ? -6.588 1.453 -18.438 1.00 85.75 200 PRO A N 1
ATOM 1452 C CA . PRO A 1 200 ? -7.292 2.682 -18.106 1.00 85.75 200 PRO A CA 1
ATOM 1453 C C . PRO A 1 200 ? -7.327 2.907 -16.593 1.00 85.75 200 PRO A C 1
ATOM 1455 O O . PRO A 1 200 ? -7.700 2.019 -15.831 1.00 85.75 200 PRO A O 1
ATOM 1458 N N . TYR A 1 201 ? -6.992 4.118 -16.162 1.00 84.31 201 TYR A N 1
ATOM 1459 C CA . TYR A 1 201 ? -7.027 4.529 -14.767 1.00 84.31 201 TYR A CA 1
ATOM 1460 C C . TYR A 1 201 ? -7.993 5.685 -14.562 1.00 84.31 201 TYR A C 1
ATOM 1462 O O . TYR A 1 201 ? -7.868 6.750 -15.180 1.00 84.31 201 TYR A O 1
ATOM 1470 N N . THR A 1 202 ? -8.908 5.477 -13.623 1.00 82.69 202 THR A N 1
ATOM 1471 C CA . THR A 1 202 ? -9.798 6.504 -13.093 1.00 82.69 202 THR A CA 1
ATOM 1472 C C . THR A 1 202 ? -9.216 7.011 -11.782 1.00 82.69 202 THR A C 1
ATOM 1474 O O . THR A 1 202 ? -8.983 6.236 -10.854 1.00 82.69 202 THR A O 1
ATOM 1477 N N . ALA A 1 203 ? -8.940 8.313 -11.713 1.00 78.19 203 ALA A N 1
ATOM 1478 C CA . ALA A 1 203 ? -8.481 8.922 -10.473 1.00 78.19 203 ALA A CA 1
ATOM 1479 C C . ALA A 1 203 ? -9.595 8.881 -9.409 1.00 78.19 203 ALA A C 1
ATOM 1481 O O . ALA A 1 203 ? -10.774 8.919 -9.762 1.00 78.19 203 ALA A O 1
ATOM 1482 N N . PRO A 1 204 ? -9.253 8.829 -8.111 1.00 69.38 204 PRO A N 1
ATOM 1483 C CA . PRO A 1 204 ? -10.248 8.948 -7.052 1.00 69.38 204 PRO A CA 1
ATOM 1484 C C . PRO A 1 204 ? -11.089 10.219 -7.233 1.00 69.38 204 PRO A C 1
ATOM 1486 O O . PRO A 1 204 ? -10.533 11.299 -7.423 1.00 69.38 204 PRO A O 1
ATOM 1489 N N . GLY A 1 205 ? -12.416 10.084 -7.189 1.00 65.94 205 GLY A N 1
ATOM 1490 C CA . GLY A 1 205 ? -13.356 11.196 -7.386 1.00 65.94 205 GLY A CA 1
ATOM 1491 C C . GLY A 1 205 ? -13.676 11.540 -8.848 1.00 65.94 205 GLY A C 1
ATOM 1492 O O . GLY A 1 205 ? -14.536 12.388 -9.084 1.00 65.94 205 GLY A O 1
ATOM 1493 N N . GLU A 1 206 ? -13.038 10.878 -9.819 1.00 74.06 206 GLU A N 1
ATOM 1494 C CA . GLU A 1 206 ? -13.395 10.961 -11.237 1.00 74.06 206 GLU A CA 1
ATOM 1495 C C . GLU A 1 206 ? -14.326 9.815 -11.645 1.00 74.06 206 GLU A C 1
ATOM 1497 O O . GLU A 1 206 ? -14.275 8.716 -11.097 1.00 74.06 206 GLU A O 1
ATOM 1502 N N . CYS A 1 207 ? -15.157 10.065 -12.656 1.00 74.38 207 CYS A N 1
ATOM 1503 C CA . CYS A 1 207 ? -16.126 9.082 -13.148 1.00 74.38 207 CYS A CA 1
ATOM 1504 C C . CYS A 1 207 ? -15.572 8.205 -14.266 1.00 74.38 207 CYS A C 1
ATOM 1506 O O . CYS A 1 207 ? -15.997 7.066 -14.434 1.00 74.38 207 CYS A O 1
ATOM 1508 N N . CYS A 1 208 ? -14.634 8.744 -15.046 1.00 77.12 208 CYS A N 1
ATOM 1509 C CA . CYS A 1 208 ? -14.140 8.100 -16.250 1.00 77.12 208 CYS A CA 1
ATOM 1510 C C . CYS A 1 208 ? -12.618 7.999 -16.259 1.00 77.12 208 CYS A C 1
ATOM 1512 O O . CYS A 1 208 ? -11.941 8.907 -15.761 1.00 77.12 208 CYS A O 1
ATOM 1514 N N . PRO A 1 209 ? -12.068 6.933 -16.867 1.00 81.38 209 PRO A N 1
ATOM 1515 C CA . PRO A 1 209 ? -10.634 6.810 -17.032 1.00 81.38 209 PRO A CA 1
ATOM 1516 C C . PRO A 1 209 ? -10.095 7.971 -17.864 1.00 81.38 209 PRO A C 1
ATOM 1518 O O . PRO A 1 209 ? -10.597 8.252 -18.952 1.00 81.38 209 PRO A O 1
ATOM 1521 N N . SER A 1 210 ? -9.066 8.641 -17.357 1.00 82.00 210 SER A N 1
ATOM 1522 C CA . SER A 1 210 ? -8.482 9.827 -18.000 1.00 82.00 210 SER A CA 1
ATOM 1523 C C . SER A 1 210 ? -7.046 9.612 -18.462 1.00 82.00 210 SER A C 1
ATOM 1525 O O . SER A 1 210 ? -6.524 10.390 -19.259 1.00 82.00 210 SER A O 1
ATOM 1527 N N . LYS A 1 211 ? -6.397 8.549 -17.984 1.00 86.31 211 LYS A N 1
ATOM 1528 C CA . LYS A 1 211 ? -5.031 8.185 -18.358 1.00 86.31 211 LYS A CA 1
ATOM 1529 C C . LYS A 1 211 ? -4.844 6.677 -18.350 1.00 86.31 211 LYS A C 1
ATOM 1531 O O . LYS A 1 211 ? -5.627 5.952 -17.748 1.00 86.31 211 LYS A O 1
ATOM 1536 N N . CYS A 1 212 ? -3.772 6.229 -18.985 1.00 86.94 212 CYS A N 1
ATOM 1537 C CA . CYS A 1 212 ? -3.326 4.846 -18.944 1.00 86.94 212 CYS A CA 1
ATOM 1538 C C . CYS A 1 212 ? -2.207 4.705 -17.906 1.00 86.94 212 CYS A C 1
ATOM 1540 O O . CYS A 1 212 ? -1.289 5.528 -17.872 1.00 86.94 212 CYS A O 1
ATOM 1542 N N . VAL A 1 213 ? -2.277 3.687 -17.055 1.00 87.19 213 VAL A N 1
ATOM 1543 C CA . VAL A 1 213 ? -1.240 3.362 -16.064 1.00 87.19 213 VAL A CA 1
ATOM 1544 C C . VAL A 1 213 ? -0.726 1.956 -16.288 1.00 87.19 213 VAL A C 1
ATOM 1546 O O . VAL A 1 213 ? -1.363 1.155 -16.960 1.00 87.19 213 VAL A O 1
ATOM 1549 N N . CYS A 1 214 ? 0.437 1.662 -15.726 1.00 85.31 214 CYS A N 1
ATOM 1550 C CA . CYS A 1 214 ? 1.005 0.332 -15.793 1.00 85.31 214 CYS A CA 1
ATOM 1551 C C . CYS A 1 214 ? 0.117 -0.729 -15.169 1.00 85.31 214 CYS A C 1
ATOM 1553 O O . CYS A 1 214 ? -0.183 -0.656 -13.977 1.00 85.31 214 CYS A O 1
ATOM 1555 N N . ASN A 1 215 ? -0.193 -1.760 -15.945 1.00 84.25 215 ASN A N 1
ATOM 1556 C CA . ASN A 1 215 ? -0.819 -2.952 -15.414 1.00 84.25 215 ASN A CA 1
ATOM 1557 C C . ASN A 1 215 ? 0.255 -3.826 -14.745 1.00 84.25 215 ASN A C 1
ATOM 1559 O O . ASN A 1 215 ? 1.094 -4.431 -15.412 1.00 84.25 215 ASN A O 1
ATOM 1563 N N . ALA A 1 216 ? 0.201 -3.929 -13.416 1.00 75.44 216 ALA A N 1
ATOM 1564 C CA . ALA A 1 216 ? 1.173 -4.686 -12.621 1.00 75.44 216 ALA A CA 1
ATOM 1565 C C . ALA A 1 216 ? 1.161 -6.206 -12.882 1.00 75.44 216 ALA A C 1
ATOM 1567 O O . ALA A 1 216 ? 2.089 -6.910 -12.486 1.00 75.44 216 ALA A O 1
ATOM 1568 N N . THR A 1 217 ? 0.113 -6.724 -13.524 1.00 79.12 217 THR A N 1
ATOM 1569 C CA . THR A 1 217 ? -0.033 -8.147 -13.868 1.00 79.12 217 THR A CA 1
ATOM 1570 C C . THR A 1 217 ? 0.372 -8.466 -15.304 1.00 79.12 217 THR A C 1
ATOM 1572 O O . THR A 1 217 ? 0.445 -9.641 -15.666 1.00 79.12 217 THR A O 1
ATOM 1575 N N . TYR A 1 218 ? 0.663 -7.452 -16.123 1.00 80.88 218 TYR A N 1
ATOM 1576 C CA . TYR A 1 218 ? 1.069 -7.667 -17.503 1.00 80.88 218 TYR A CA 1
ATOM 1577 C C . TYR A 1 218 ? 2.479 -8.278 -17.570 1.00 80.88 218 TYR A C 1
ATOM 1579 O O . TYR A 1 218 ? 3.436 -7.680 -17.070 1.00 80.88 218 TYR A O 1
ATOM 1587 N N . PRO A 1 219 ? 2.651 -9.456 -18.199 1.00 78.50 219 PRO A N 1
ATOM 1588 C CA . PRO A 1 219 ? 3.964 -10.059 -18.355 1.00 78.50 219 PRO A CA 1
ATOM 1589 C C . PRO A 1 219 ? 4.757 -9.287 -19.411 1.00 78.50 219 PRO A C 1
ATOM 1591 O O . PRO A 1 219 ? 4.472 -9.363 -20.607 1.00 78.50 219 PRO A O 1
ATOM 1594 N N . CYS A 1 220 ? 5.773 -8.544 -18.974 1.00 80.25 220 CYS A N 1
ATOM 1595 C CA . CYS A 1 220 ? 6.641 -7.836 -19.904 1.00 80.25 220 CYS A CA 1
ATOM 1596 C C . CYS A 1 220 ? 7.420 -8.806 -20.809 1.00 80.25 220 CYS A C 1
ATOM 1598 O O . CYS A 1 220 ? 7.895 -9.842 -20.331 1.00 80.25 220 CYS A O 1
ATOM 1600 N N . PRO A 1 221 ? 7.604 -8.469 -22.100 1.00 79.56 221 PRO A N 1
ATOM 1601 C CA . PRO A 1 221 ? 8.468 -9.232 -22.988 1.00 79.56 221 PRO A CA 1
ATOM 1602 C C . PRO A 1 221 ? 9.883 -9.327 -22.413 1.00 79.56 221 PRO A C 1
ATOM 1604 O O . PRO A 1 221 ? 10.446 -8.335 -21.947 1.00 79.56 221 PRO A O 1
ATOM 1607 N N . LEU A 1 222 ? 10.471 -10.521 -22.463 1.00 78.06 222 LEU A N 1
ATOM 1608 C CA . LEU A 1 222 ? 11.863 -10.721 -22.071 1.00 78.06 222 LEU A CA 1
ATOM 1609 C C . LEU A 1 222 ? 12.781 -10.069 -23.108 1.00 78.06 222 LEU A C 1
ATOM 1611 O O . LEU A 1 222 ? 12.842 -10.514 -24.253 1.00 78.06 222 LEU A O 1
ATOM 1615 N N . ILE A 1 223 ? 13.521 -9.040 -22.694 1.00 81.88 223 ILE A N 1
ATOM 1616 C CA . ILE A 1 223 ? 14.609 -8.473 -23.490 1.00 81.88 223 ILE A CA 1
ATOM 1617 C C . ILE A 1 223 ? 15.922 -9.168 -23.107 1.00 81.88 223 ILE A C 1
ATOM 1619 O O . ILE A 1 223 ? 16.357 -9.137 -21.956 1.00 81.88 223 ILE A O 1
ATOM 1623 N N . GLY A 1 224 ? 16.533 -9.851 -24.075 1.00 78.81 224 GLY A N 1
ATOM 1624 C CA . GLY A 1 224 ? 17.848 -10.461 -23.903 1.00 78.81 224 GLY A CA 1
ATOM 1625 C C . GLY A 1 224 ? 18.937 -9.402 -24.038 1.00 78.81 224 GLY A C 1
ATOM 1626 O O . GLY A 1 224 ? 19.179 -8.917 -25.140 1.00 78.81 224 GLY A O 1
ATOM 1627 N N . CYS A 1 225 ? 19.589 -9.047 -22.933 1.00 83.69 225 CYS A N 1
ATOM 1628 C CA . CYS A 1 225 ? 20.717 -8.120 -22.935 1.00 83.69 225 CYS A CA 1
ATOM 1629 C C . CYS A 1 225 ? 22.055 -8.866 -23.033 1.00 83.69 225 CYS A C 1
ATOM 1631 O O . CYS A 1 225 ? 22.198 -9.981 -22.530 1.00 83.69 225 CYS A O 1
ATOM 1633 N N . ALA A 1 226 ? 23.035 -8.251 -23.703 1.00 79.94 226 ALA A N 1
ATOM 1634 C CA . ALA A 1 226 ? 24.394 -8.784 -23.784 1.00 79.94 226 ALA A CA 1
ATOM 1635 C C . ALA A 1 226 ? 25.072 -8.784 -22.395 1.00 79.94 226 ALA A C 1
ATOM 1637 O O . ALA A 1 226 ? 24.643 -8.042 -21.509 1.00 79.94 226 ALA A O 1
ATOM 1638 N N . PRO A 1 227 ? 26.146 -9.569 -22.185 1.00 78.31 227 PRO A N 1
ATOM 1639 C CA . PRO A 1 227 ? 26.879 -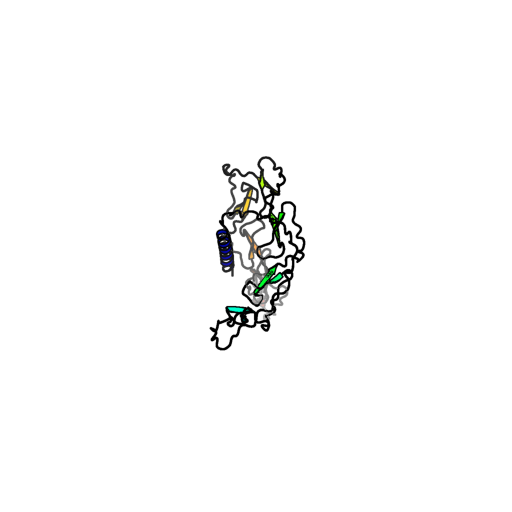9.568 -20.920 1.00 78.31 227 PRO A CA 1
ATOM 1640 C C . PRO A 1 227 ? 27.313 -8.156 -20.500 1.00 78.31 227 PRO A C 1
ATOM 1642 O O . PRO A 1 227 ? 27.777 -7.377 -21.331 1.00 78.31 227 PRO A O 1
ATOM 1645 N N . GLY A 1 228 ? 27.137 -7.836 -19.216 1.00 74.94 228 GLY A N 1
ATOM 1646 C CA . GLY A 1 228 ? 27.362 -6.496 -18.656 1.00 74.94 228 GLY A CA 1
ATOM 1647 C C . GLY A 1 228 ? 26.195 -5.524 -18.835 1.00 74.94 228 GLY A C 1
ATOM 1648 O O . GLY A 1 228 ? 26.205 -4.451 -18.243 1.00 74.94 228 GLY A O 1
ATOM 1649 N N . TYR A 1 229 ? 25.166 -5.877 -19.607 1.00 85.00 229 TYR A N 1
ATOM 1650 C CA . TYR A 1 229 ? 23.977 -5.049 -19.755 1.00 85.00 229 TYR A CA 1
ATOM 1651 C C . TYR A 1 229 ? 22.775 -5.647 -19.036 1.00 85.00 229 TYR A C 1
ATOM 1653 O O . TYR A 1 229 ? 22.536 -6.853 -19.093 1.00 85.00 229 TYR A O 1
ATOM 1661 N N . ILE A 1 230 ? 21.959 -4.776 -18.450 1.00 86.06 230 ILE A N 1
ATOM 1662 C CA . ILE A 1 230 ? 20.677 -5.137 -17.845 1.00 86.06 230 ILE A CA 1
ATOM 1663 C C . ILE A 1 230 ? 19.511 -4.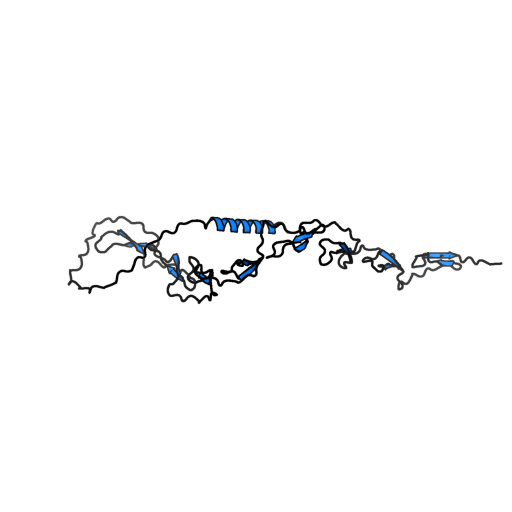492 -18.598 1.00 86.06 230 ILE A C 1
ATOM 1665 O O . ILE A 1 230 ? 19.667 -3.401 -19.161 1.00 86.06 230 ILE A O 1
ATOM 1669 N N . PRO A 1 231 ? 18.327 -5.129 -18.595 1.00 86.81 231 PRO A N 1
ATOM 1670 C CA . PRO A 1 231 ? 17.095 -4.493 -19.035 1.00 86.81 231 PRO A CA 1
ATOM 1671 C C . PRO A 1 231 ? 16.827 -3.209 -18.248 1.00 86.81 231 PRO A C 1
ATOM 1673 O O . PRO A 1 231 ? 16.920 -3.189 -17.023 1.00 86.81 231 PRO A O 1
ATOM 1676 N N . TYR A 1 232 ? 16.446 -2.149 -18.949 1.00 84.56 232 TYR A N 1
ATOM 1677 C CA . TYR A 1 232 ? 16.089 -0.865 -18.369 1.00 84.56 232 TYR A CA 1
ATOM 1678 C C . TYR A 1 232 ? 14.709 -0.425 -18.836 1.00 84.56 232 TYR A C 1
ATOM 1680 O O . TYR A 1 232 ? 14.423 -0.361 -20.037 1.00 84.56 232 TYR A O 1
ATOM 1688 N N . THR A 1 233 ? 13.889 -0.061 -17.858 1.00 85.12 233 THR A N 1
ATOM 1689 C CA . THR A 1 233 ? 12.581 0.561 -18.049 1.00 85.12 233 THR A CA 1
ATOM 1690 C C . THR A 1 233 ? 12.725 2.058 -17.823 1.00 85.12 233 THR A C 1
ATOM 1692 O O . THR A 1 233 ? 13.185 2.482 -16.760 1.00 85.12 233 THR A O 1
ATOM 1695 N N . ALA A 1 234 ? 12.366 2.869 -18.819 1.00 80.75 234 ALA A N 1
ATOM 1696 C CA . ALA A 1 234 ? 12.391 4.314 -18.648 1.00 80.75 234 ALA A CA 1
ATOM 1697 C C . ALA A 1 234 ? 11.277 4.770 -17.686 1.00 80.75 234 ALA A C 1
ATOM 1699 O O . ALA A 1 234 ? 10.260 4.089 -17.545 1.00 80.75 234 ALA A O 1
ATOM 1700 N N . PRO A 1 235 ? 11.427 5.925 -17.018 1.00 75.81 235 PRO A N 1
ATOM 1701 C CA . PRO A 1 235 ? 10.352 6.483 -16.208 1.00 75.81 235 PRO A CA 1
ATOM 1702 C C . PRO A 1 235 ? 9.085 6.692 -17.048 1.00 75.81 235 PRO A C 1
ATOM 1704 O O . PRO A 1 235 ? 9.126 7.373 -18.069 1.00 75.81 235 PRO A O 1
ATOM 1707 N N . GLY A 1 236 ? 7.967 6.111 -16.609 1.00 70.69 236 GLY A N 1
ATOM 1708 C CA . GLY A 1 236 ? 6.690 6.145 -17.334 1.00 70.69 236 GLY A CA 1
ATOM 1709 C C . GLY A 1 236 ? 6.478 4.986 -18.316 1.00 70.69 236 GLY A C 1
ATOM 1710 O O . GLY A 1 236 ? 5.340 4.759 -18.737 1.00 70.69 236 GLY A O 1
ATOM 1711 N N . ASP A 1 237 ? 7.522 4.212 -18.620 1.00 81.06 237 ASP A N 1
ATOM 1712 C CA . ASP A 1 237 ? 7.395 2.972 -19.382 1.00 81.06 237 ASP A CA 1
ATOM 1713 C C . ASP A 1 237 ? 6.955 1.821 -18.479 1.00 81.06 237 ASP A C 1
ATOM 1715 O O . ASP A 1 237 ? 7.342 1.740 -17.312 1.00 81.06 237 ASP A O 1
ATOM 1719 N N . CYS A 1 238 ? 6.168 0.902 -19.039 1.00 79.88 238 CYS A N 1
ATOM 1720 C CA . CYS A 1 238 ? 5.739 -0.280 -18.302 1.00 79.88 238 CYS A CA 1
ATOM 1721 C C . CYS A 1 238 ? 6.671 -1.466 -18.397 1.00 79.88 238 CYS A C 1
ATOM 1723 O O . CYS A 1 238 ? 6.794 -2.247 -17.455 1.00 79.88 238 CYS A O 1
ATOM 1725 N N . CYS A 1 239 ? 7.352 -1.581 -19.529 1.00 83.31 239 CYS A N 1
ATOM 1726 C CA . CYS A 1 239 ? 8.245 -2.687 -19.789 1.00 83.31 239 CYS A CA 1
ATOM 1727 C C . CYS A 1 239 ? 9.636 -2.190 -20.165 1.00 83.31 239 CYS A C 1
ATOM 1729 O O . CYS A 1 239 ? 9.763 -1.112 -20.755 1.00 83.31 239 CYS A O 1
ATOM 1731 N N . PRO A 1 240 ? 10.680 -2.980 -19.858 1.00 83.75 240 PRO A N 1
ATOM 1732 C CA . PRO A 1 240 ? 12.026 -2.666 -20.293 1.00 83.75 240 PRO A CA 1
ATOM 1733 C C . PRO A 1 240 ? 12.078 -2.563 -21.815 1.00 83.75 240 PRO A C 1
ATOM 1735 O O . PRO A 1 240 ? 11.647 -3.474 -22.522 1.00 83.75 240 PRO A O 1
ATOM 1738 N N . SER A 1 241 ? 12.612 -1.453 -22.312 1.00 82.12 241 SER A N 1
ATOM 1739 C CA . SER A 1 241 ? 12.657 -1.142 -23.745 1.00 82.12 241 SER A CA 1
ATOM 1740 C C . SER A 1 241 ? 14.081 -1.102 -24.295 1.00 82.12 241 SER A C 1
ATOM 1742 O O . SER A 1 241 ? 14.281 -1.175 -25.507 1.00 82.12 241 SER A O 1
ATOM 1744 N N . LYS A 1 242 ? 15.089 -1.021 -23.420 1.00 86.12 242 LYS A N 1
ATOM 1745 C CA . LYS A 1 242 ? 16.503 -0.982 -23.803 1.00 86.12 242 LYS A CA 1
ATOM 1746 C C . LYS A 1 242 ? 17.384 -1.694 -22.789 1.00 86.12 242 LYS A C 1
ATOM 1748 O O . LYS A 1 242 ? 16.996 -1.883 -21.643 1.00 86.12 242 LYS A O 1
ATOM 1753 N N . CYS A 1 243 ? 18.590 -2.038 -23.217 1.00 87.00 243 CYS A N 1
ATOM 1754 C CA . CYS A 1 243 ? 19.640 -2.559 -22.354 1.00 87.00 243 CYS A CA 1
ATOM 1755 C C . CYS A 1 243 ? 20.600 -1.424 -21.969 1.00 87.00 243 CYS A C 1
ATOM 1757 O O . CYS A 1 243 ? 20.984 -0.628 -22.829 1.00 87.00 243 CYS A O 1
ATOM 1759 N N . VAL A 1 244 ? 20.992 -1.334 -20.699 1.00 87.25 244 VAL A N 1
ATOM 1760 C CA . VAL A 1 244 ? 21.960 -0.339 -20.200 1.00 87.25 244 VAL A CA 1
ATOM 1761 C C . VAL A 1 244 ? 23.114 -1.030 -19.492 1.00 87.25 244 VAL A C 1
ATOM 1763 O O . VAL A 1 244 ? 22.934 -2.107 -18.935 1.00 87.25 244 VAL A O 1
ATOM 1766 N N . CYS A 1 245 ? 24.296 -0.418 -19.547 1.00 84.31 245 CYS A N 1
ATOM 1767 C CA . CYS A 1 245 ? 25.487 -0.947 -18.892 1.00 84.31 245 CYS A CA 1
ATOM 1768 C C . CYS A 1 245 ? 25.303 -0.925 -17.372 1.00 84.31 245 CYS A C 1
ATOM 1770 O O . CYS A 1 245 ? 24.953 0.114 -16.807 1.00 84.31 245 CYS A O 1
ATOM 1772 N N . ASP A 1 246 ? 25.546 -2.063 -16.732 1.00 82.19 246 ASP A N 1
ATOM 1773 C CA . ASP A 1 246 ? 25.502 -2.219 -15.286 1.00 82.19 246 ASP A CA 1
ATOM 1774 C C . ASP A 1 246 ? 26.891 -2.614 -14.772 1.00 82.19 246 ASP A C 1
ATOM 1776 O O . ASP A 1 246 ? 27.334 -3.741 -15.008 1.00 82.19 246 ASP A O 1
ATOM 1780 N N . PRO A 1 247 ? 27.577 -1.725 -14.031 1.00 69.88 247 PRO A N 1
ATOM 1781 C CA . PRO A 1 247 ? 28.916 -1.996 -13.519 1.00 69.88 247 PRO A CA 1
ATOM 1782 C C . PRO A 1 247 ? 28.947 -3.109 -12.460 1.00 69.88 247 PRO A C 1
ATOM 1784 O O . PRO A 1 247 ? 30.030 -3.560 -12.089 1.00 69.88 247 PRO A O 1
ATOM 1787 N N . THR A 1 248 ? 27.791 -3.542 -11.948 1.00 76.19 248 THR A N 1
ATOM 1788 C CA . THR A 1 248 ? 27.690 -4.637 -10.973 1.00 76.19 248 THR A CA 1
ATOM 1789 C C . THR A 1 248 ? 27.526 -6.007 -11.627 1.00 76.19 248 THR A C 1
ATOM 1791 O O . THR A 1 248 ? 27.802 -7.028 -10.993 1.00 76.19 248 THR A O 1
ATOM 1794 N N . THR A 1 249 ? 27.140 -6.047 -12.904 1.00 75.50 249 THR A N 1
ATOM 1795 C CA . THR A 1 249 ? 27.046 -7.290 -13.664 1.00 75.50 249 THR A CA 1
ATOM 1796 C C . THR A 1 249 ? 28.448 -7.687 -14.143 1.00 75.50 249 THR A C 1
ATOM 1798 O O . THR A 1 249 ? 29.071 -6.940 -14.900 1.00 75.50 249 THR A O 1
ATOM 1801 N N . PRO A 1 250 ? 28.984 -8.851 -13.727 1.00 70.88 250 PRO A N 1
ATOM 1802 C CA . PRO A 1 250 ? 30.349 -9.227 -14.062 1.00 70.88 250 PRO A CA 1
ATOM 1803 C C . PRO A 1 250 ? 30.488 -9.459 -15.566 1.00 70.88 250 PRO A C 1
ATOM 1805 O O . PRO A 1 250 ? 29.778 -10.273 -16.162 1.00 70.88 250 PRO A O 1
ATOM 1808 N N . CYS A 1 251 ? 31.448 -8.769 -16.175 1.00 78.81 251 CYS A N 1
ATOM 1809 C CA . CYS A 1 251 ? 31.858 -9.071 -17.535 1.00 78.81 251 CYS A CA 1
ATOM 1810 C C . CYS A 1 251 ? 32.538 -10.446 -17.590 1.00 78.81 251 CYS A C 1
ATOM 1812 O O . CYS A 1 251 ? 33.293 -10.798 -16.677 1.00 78.81 251 CYS A O 1
ATOM 1814 N N . PRO A 1 252 ? 32.313 -11.232 -18.657 1.00 77.56 252 PRO A N 1
ATOM 1815 C CA . PRO A 1 252 ? 33.049 -12.470 -18.858 1.00 77.56 252 PRO A CA 1
ATOM 1816 C C . PRO A 1 252 ? 34.552 -12.174 -18.904 1.00 77.56 252 PRO A C 1
ATOM 1818 O O . PRO A 1 252 ? 34.991 -11.215 -19.540 1.00 77.56 252 PRO A O 1
ATOM 1821 N N . LEU A 1 253 ? 35.346 -13.001 -18.219 1.00 75.94 253 LEU A N 1
ATOM 1822 C CA . LEU A 1 253 ? 36.800 -12.867 -18.224 1.00 75.94 253 LEU A CA 1
ATOM 1823 C C . LEU A 1 253 ? 37.337 -13.146 -19.629 1.00 75.94 253 LEU A C 1
ATOM 1825 O O . LEU A 1 253 ? 37.379 -14.291 -20.079 1.00 75.94 253 LEU A O 1
ATOM 1829 N N . LEU A 1 254 ? 37.782 -12.093 -20.311 1.00 81.50 254 LEU A N 1
ATOM 1830 C CA . LEU A 1 254 ? 38.475 -12.217 -21.584 1.00 81.50 254 LEU A CA 1
ATOM 1831 C C . LEU A 1 254 ? 39.960 -12.511 -21.330 1.00 81.50 254 LEU A C 1
ATOM 1833 O O . LEU A 1 254 ? 40.729 -11.627 -20.955 1.00 81.50 254 LEU A O 1
ATOM 1837 N N . GLY A 1 255 ? 40.372 -13.766 -21.503 1.00 79.12 255 GLY A N 1
ATOM 1838 C CA . GLY A 1 255 ? 41.774 -14.159 -21.360 1.00 79.12 255 GLY A CA 1
ATOM 1839 C C . GLY A 1 255 ? 42.639 -13.579 -22.481 1.00 79.12 255 GLY A C 1
ATOM 1840 O O . GLY A 1 255 ? 42.644 -14.109 -23.589 1.00 79.12 255 GLY A O 1
ATOM 1841 N N . CYS A 1 256 ? 43.382 -12.511 -22.195 1.00 83.94 256 CYS A N 1
ATOM 1842 C CA . CYS A 1 256 ? 44.370 -11.956 -23.117 1.00 83.94 256 CYS A CA 1
ATOM 1843 C C . CYS A 1 256 ? 45.742 -12.610 -22.904 1.00 83.94 256 CYS A C 1
ATOM 1845 O O . CYS A 1 256 ? 46.150 -12.874 -21.773 1.00 83.94 256 CYS A O 1
ATOM 1847 N N . ALA A 1 257 ? 46.453 -12.886 -24.000 1.00 80.44 257 ALA A N 1
ATOM 1848 C CA . ALA A 1 257 ? 47.816 -13.407 -23.945 1.00 80.44 257 ALA A CA 1
ATOM 1849 C C . ALA A 1 257 ? 48.787 -12.367 -23.339 1.00 80.44 257 ALA A C 1
ATOM 1851 O O . ALA A 1 257 ? 48.490 -11.170 -23.376 1.00 80.44 257 ALA A O 1
ATOM 1852 N N . PRO A 1 258 ? 49.961 -12.780 -22.821 1.00 78.19 258 PRO A N 1
ATOM 1853 C CA . PRO A 1 258 ? 50.973 -11.847 -22.329 1.00 78.19 258 PRO A CA 1
ATOM 1854 C C . PRO A 1 258 ? 51.329 -10.778 -23.372 1.00 78.19 258 PRO A C 1
ATOM 1856 O O . PRO A 1 258 ? 51.545 -11.090 -24.543 1.00 78.19 258 PRO A O 1
ATOM 1859 N N . GLY A 1 259 ? 51.362 -9.518 -22.939 1.00 78.31 259 GLY A N 1
ATOM 1860 C CA . GLY A 1 259 ? 51.551 -8.353 -23.807 1.00 78.31 259 GLY A CA 1
ATOM 1861 C C . GLY A 1 259 ? 50.280 -7.774 -24.417 1.00 78.31 259 GLY A C 1
ATOM 1862 O O . GLY A 1 259 ? 50.345 -6.747 -25.086 1.00 78.31 259 GLY A O 1
ATOM 1863 N N . TYR A 1 260 ? 49.119 -8.369 -24.151 1.00 85.44 260 TYR A N 1
ATOM 1864 C CA . TYR A 1 260 ? 47.836 -7.801 -24.541 1.00 85.44 260 TYR A CA 1
ATOM 1865 C C . TYR A 1 260 ? 47.011 -7.423 -23.316 1.00 85.44 260 TYR A C 1
ATOM 1867 O O . TYR A 1 260 ? 46.933 -8.172 -22.343 1.00 85.44 260 TYR A O 1
ATOM 1875 N N . MET A 1 261 ? 46.336 -6.285 -23.407 1.00 84.44 261 MET A N 1
ATOM 1876 C CA . MET A 1 261 ? 45.343 -5.829 -22.445 1.00 84.44 261 MET A CA 1
ATOM 1877 C C . MET A 1 261 ? 43.933 -5.962 -23.020 1.00 84.44 261 MET A C 1
ATOM 1879 O O . MET A 1 261 ? 43.724 -5.920 -24.235 1.00 84.44 261 MET A O 1
ATOM 1883 N N . GLN A 1 262 ? 42.951 -6.110 -22.139 1.00 86.50 262 GLN A N 1
ATOM 1884 C CA . GLN A 1 262 ? 41.544 -6.072 -22.518 1.00 86.50 262 GLN A CA 1
ATOM 1885 C C . GLN A 1 262 ? 41.158 -4.666 -22.997 1.00 86.50 262 GLN A C 1
ATOM 1887 O O . GLN A 1 262 ? 41.588 -3.664 -22.428 1.00 86.50 262 GLN A O 1
ATOM 1892 N N . TYR A 1 263 ? 40.320 -4.594 -24.027 1.00 83.25 263 TYR A N 1
ATOM 1893 C CA . TYR A 1 263 ? 39.784 -3.352 -24.564 1.00 83.25 263 TYR A CA 1
ATOM 1894 C C . TYR A 1 263 ? 38.269 -3.423 -24.705 1.00 83.25 263 TYR A C 1
ATOM 1896 O O . TYR A 1 263 ? 37.719 -4.355 -25.301 1.00 83.25 263 TYR A O 1
ATOM 1904 N N . THR A 1 264 ? 37.625 -2.371 -24.215 1.00 84.31 264 THR A N 1
ATOM 1905 C CA . THR A 1 264 ? 36.193 -2.113 -24.347 1.00 84.31 264 THR A CA 1
ATOM 1906 C C . THR A 1 264 ? 35.996 -1.034 -25.402 1.00 84.31 264 THR A C 1
ATOM 1908 O O . THR A 1 264 ? 36.583 0.046 -25.299 1.00 84.31 264 THR A O 1
ATOM 1911 N N . ALA A 1 265 ? 35.213 -1.321 -26.444 1.00 81.50 265 ALA A N 1
ATOM 1912 C CA . ALA A 1 265 ? 34.926 -0.317 -27.460 1.00 81.50 265 ALA A CA 1
ATOM 1913 C C . ALA A 1 265 ? 34.023 0.795 -26.891 1.00 81.50 265 ALA A C 1
ATOM 1915 O O . ALA A 1 265 ? 33.253 0.550 -25.962 1.00 81.50 265 ALA A O 1
ATOM 1916 N N . PRO A 1 266 ? 34.080 2.025 -27.430 1.00 77.25 266 PRO A N 1
ATOM 1917 C CA . PRO A 1 266 ? 33.151 3.076 -27.036 1.00 77.25 266 PRO A CA 1
ATOM 1918 C C . PRO A 1 266 ? 31.699 2.630 -27.249 1.00 77.25 266 PRO A C 1
ATOM 1920 O O . PRO A 1 266 ? 31.321 2.270 -28.361 1.00 77.25 266 PRO A O 1
ATOM 1923 N N . GLY A 1 267 ? 30.895 2.662 -26.185 1.00 72.50 267 GLY A N 1
ATOM 1924 C CA . GLY A 1 267 ? 29.505 2.193 -26.196 1.00 72.50 267 GLY A CA 1
ATOM 1925 C C . GLY A 1 267 ? 29.316 0.743 -25.741 1.00 72.50 267 GLY A C 1
ATOM 1926 O O . GLY A 1 267 ? 28.188 0.382 -25.397 1.00 72.50 267 GLY A O 1
ATOM 1927 N N . ASP A 1 268 ? 30.395 -0.043 -25.654 1.00 81.56 268 ASP A N 1
ATOM 1928 C CA . ASP A 1 268 ? 30.383 -1.377 -25.055 1.00 81.56 268 ASP A CA 1
ATOM 1929 C C . ASP A 1 268 ? 30.504 -1.291 -23.526 1.00 81.56 268 ASP A C 1
ATOM 1931 O O . ASP A 1 268 ? 31.237 -0.461 -22.987 1.00 81.56 268 ASP A O 1
ATOM 1935 N N . CYS A 1 269 ? 29.800 -2.170 -22.812 1.00 81.69 269 CYS A N 1
ATOM 1936 C CA . CYS A 1 269 ? 29.916 -2.290 -21.358 1.00 81.69 269 CYS A CA 1
ATOM 1937 C C . CYS A 1 269 ? 31.049 -3.240 -20.948 1.00 81.69 269 CYS A C 1
ATOM 1939 O O . CYS A 1 269 ? 31.701 -3.031 -19.928 1.00 81.69 269 CYS A O 1
ATOM 1941 N N . CYS A 1 270 ? 31.311 -4.267 -21.763 1.00 83.25 270 CYS A N 1
ATOM 1942 C CA . CYS A 1 270 ? 32.311 -5.288 -21.476 1.00 83.25 270 CYS A CA 1
ATOM 1943 C C . CYS A 1 270 ? 33.449 -5.307 -22.497 1.00 83.25 270 CYS A C 1
ATOM 1945 O O . CYS A 1 270 ? 33.218 -5.035 -23.678 1.00 83.25 270 CYS A O 1
ATOM 1947 N N . PRO A 1 271 ? 34.669 -5.689 -22.072 1.00 83.56 271 PRO A N 1
ATOM 1948 C CA . PRO A 1 271 ? 35.776 -5.858 -22.994 1.00 83.56 271 PRO A CA 1
ATOM 1949 C C . PRO A 1 271 ? 35.469 -6.936 -24.029 1.00 83.56 271 PRO A C 1
ATOM 1951 O O . PRO A 1 271 ? 35.112 -8.062 -23.686 1.00 83.56 271 PRO A O 1
ATOM 1954 N N . SER A 1 272 ? 35.634 -6.588 -25.300 1.00 82.19 272 SER A N 1
ATOM 1955 C CA . SER A 1 272 ? 35.283 -7.449 -26.434 1.00 82.19 272 SER A CA 1
ATOM 1956 C C . SER A 1 272 ? 36.500 -7.923 -27.227 1.00 82.19 272 SER A C 1
ATOM 1958 O O . SER A 1 272 ? 36.400 -8.870 -28.007 1.00 82.19 272 SER A O 1
ATOM 1960 N N . LYS A 1 273 ? 37.669 -7.304 -27.022 1.00 85.56 273 LYS A N 1
ATOM 1961 C CA . LYS A 1 273 ? 38.915 -7.683 -27.699 1.00 85.56 273 LYS A CA 1
ATOM 1962 C C . LYS A 1 273 ? 40.146 -7.442 -26.837 1.00 85.56 273 LYS A C 1
ATOM 1964 O O . LYS A 1 273 ? 40.131 -6.632 -25.916 1.00 85.56 273 LYS A O 1
ATOM 1969 N N . CYS A 1 274 ? 41.226 -8.129 -27.186 1.00 86.31 274 CYS A N 1
ATOM 1970 C CA . CYS A 1 274 ? 42.556 -7.889 -26.643 1.00 86.31 274 CYS A CA 1
ATOM 1971 C C . CYS A 1 274 ? 43.334 -6.974 -27.596 1.00 86.31 274 CYS A C 1
ATOM 1973 O O . CYS A 1 274 ? 43.330 -7.200 -28.808 1.00 86.31 274 CYS A O 1
ATOM 1975 N N . ILE A 1 275 ? 43.995 -5.950 -27.066 1.00 86.06 275 ILE A N 1
ATOM 1976 C CA . ILE A 1 275 ? 44.867 -5.038 -27.821 1.00 86.06 275 ILE A CA 1
ATOM 1977 C C . ILE A 1 275 ? 46.270 -5.049 -27.225 1.00 86.06 275 ILE A C 1
ATOM 1979 O O . ILE A 1 275 ? 46.438 -5.409 -26.066 1.00 86.06 275 ILE A O 1
ATOM 1983 N N . CYS A 1 276 ? 47.269 -4.654 -28.009 1.00 85.12 276 CYS A N 1
ATOM 1984 C CA . CYS A 1 276 ? 48.644 -4.521 -27.536 1.00 85.12 276 CYS A CA 1
ATOM 1985 C C . CYS A 1 276 ? 48.716 -3.540 -26.360 1.00 85.12 276 CYS A C 1
ATOM 1987 O O . CYS A 1 276 ? 48.255 -2.403 -26.487 1.00 85.12 276 CYS A O 1
ATOM 1989 N N . ASP A 1 277 ? 49.294 -3.973 -25.241 1.00 84.88 277 ASP A N 1
ATOM 1990 C CA . ASP A 1 277 ? 49.574 -3.090 -24.112 1.00 84.88 277 ASP A CA 1
ATOM 1991 C C . ASP A 1 277 ? 50.774 -2.191 -24.472 1.00 84.88 277 ASP A C 1
ATOM 1993 O O . ASP A 1 277 ? 51.875 -2.708 -24.687 1.00 84.88 277 ASP A O 1
ATOM 1997 N N . PRO A 1 278 ? 50.601 -0.857 -24.551 1.00 80.25 278 PRO A N 1
ATOM 1998 C CA . PRO A 1 278 ? 51.674 0.057 -24.940 1.00 80.25 278 PRO A CA 1
ATOM 1999 C C . PRO A 1 278 ? 52.833 0.107 -23.933 1.00 80.25 278 PRO A C 1
ATOM 2001 O O . PRO A 1 278 ? 53.906 0.605 -24.274 1.00 80.25 278 PRO A O 1
ATOM 2004 N N . TYR A 1 279 ? 52.645 -0.398 -22.712 1.00 82.75 279 TYR A N 1
ATOM 2005 C CA . TYR A 1 279 ? 53.671 -0.424 -21.670 1.00 82.75 279 TYR A CA 1
ATOM 2006 C C . TYR A 1 279 ? 54.378 -1.777 -21.555 1.00 82.75 279 TYR A C 1
ATOM 2008 O O . TYR A 1 279 ? 55.402 -1.879 -20.870 1.00 82.75 279 TYR A O 1
ATOM 2016 N N . TYR A 1 280 ? 53.888 -2.811 -22.242 1.00 82.94 280 TYR A N 1
ATOM 2017 C CA . TYR A 1 280 ? 54.491 -4.132 -22.175 1.00 82.94 280 TYR A CA 1
ATOM 2018 C C . TYR A 1 280 ? 55.837 -4.176 -22.901 1.00 82.94 280 TYR A C 1
ATOM 2020 O O . TYR A 1 280 ? 55.946 -3.916 -24.099 1.00 82.94 280 TYR A O 1
ATOM 2028 N N . GLN A 1 281 ? 56.884 -4.548 -22.165 1.00 81.19 281 GLN A N 1
ATOM 2029 C CA . GLN A 1 281 ? 58.215 -4.748 -22.725 1.00 81.19 281 GLN A CA 1
ATOM 2030 C C . GLN A 1 281 ? 58.302 -6.156 -23.312 1.00 81.19 281 GLN A C 1
ATOM 2032 O O . GLN A 1 281 ? 58.371 -7.145 -22.581 1.00 81.19 281 GLN A O 1
ATOM 2037 N N . CYS A 1 282 ? 58.297 -6.247 -24.642 1.00 80.06 282 CYS A N 1
ATOM 2038 C CA . CYS A 1 282 ? 58.457 -7.525 -25.319 1.00 80.06 282 CYS A CA 1
ATOM 2039 C C . CYS A 1 282 ? 59.802 -8.172 -24.946 1.00 80.06 282 CYS A C 1
ATOM 2041 O O . CYS A 1 282 ? 60.834 -7.492 -24.969 1.00 80.06 282 CYS A O 1
ATOM 2043 N N . PRO A 1 283 ? 59.821 -9.484 -24.656 1.00 80.06 283 PRO A N 1
ATOM 2044 C CA . PRO A 1 283 ? 61.063 -10.217 -24.468 1.00 80.06 283 PRO A CA 1
ATOM 2045 C C . PRO A 1 283 ? 61.990 -10.039 -25.675 1.00 80.06 283 PRO A C 1
ATOM 2047 O O . PRO A 1 283 ? 61.555 -10.119 -26.826 1.00 80.06 283 PRO A O 1
ATOM 2050 N N . LEU A 1 284 ? 63.277 -9.811 -25.409 1.00 77.06 284 LEU A N 1
ATOM 2051 C CA . LEU A 1 284 ? 64.299 -9.712 -26.447 1.00 77.06 284 LEU A CA 1
ATOM 2052 C C . LEU A 1 284 ? 64.411 -11.044 -27.196 1.00 77.06 284 LEU A C 1
ATOM 2054 O O . LEU A 1 284 ? 64.894 -12.039 -26.655 1.00 77.06 284 LEU A O 1
ATOM 2058 N N . LEU A 1 285 ? 63.984 -11.052 -28.459 1.00 80.62 285 LEU A N 1
ATOM 2059 C CA . LEU A 1 285 ? 64.166 -12.189 -29.351 1.00 80.62 285 LEU A CA 1
ATOM 2060 C C . LEU A 1 285 ? 65.562 -12.114 -29.981 1.00 80.62 285 LEU A C 1
ATOM 2062 O O . LEU A 1 285 ? 65.803 -11.331 -30.900 1.00 80.62 285 LEU A O 1
ATOM 2066 N N . GLY A 1 286 ? 66.494 -12.919 -29.470 1.00 78.38 286 GLY A N 1
ATOM 2067 C CA . GLY A 1 286 ? 67.848 -13.019 -30.014 1.00 78.38 286 GLY A CA 1
ATOM 2068 C C . GLY A 1 286 ? 67.856 -13.710 -31.378 1.00 78.38 286 GLY A C 1
ATOM 2069 O O . GLY A 1 286 ? 67.835 -14.936 -31.448 1.00 78.38 286 GLY A O 1
ATOM 2070 N N . CYS A 1 287 ? 67.897 -12.935 -32.461 1.00 82.75 287 CYS A N 1
ATOM 2071 C CA . CYS A 1 287 ? 68.056 -13.468 -33.813 1.00 82.75 287 CYS A CA 1
ATOM 2072 C C . CYS A 1 287 ? 69.535 -13.646 -34.176 1.00 82.75 287 CYS A C 1
ATOM 2074 O O . CYS A 1 287 ? 70.373 -12.801 -33.862 1.00 82.75 287 CYS A O 1
ATOM 2076 N N . ALA A 1 288 ? 69.855 -14.750 -34.856 1.00 82.25 288 ALA A N 1
ATOM 2077 C CA . ALA A 1 288 ? 71.193 -14.998 -35.381 1.00 82.25 288 ALA A CA 1
ATOM 2078 C C . ALA A 1 288 ? 71.571 -13.972 -36.475 1.00 82.25 288 ALA A C 1
ATOM 2080 O O . ALA A 1 288 ? 70.680 -13.420 -37.131 1.00 82.25 288 ALA A O 1
ATOM 2081 N N . PRO A 1 289 ? 72.874 -13.735 -36.726 1.00 81.00 289 PRO A N 1
ATOM 2082 C CA . PRO A 1 289 ? 73.324 -12.852 -37.800 1.00 81.00 289 PRO A CA 1
ATOM 2083 C C . PRO A 1 289 ? 72.695 -13.224 -39.154 1.00 81.00 289 PRO A C 1
ATOM 2085 O O . PRO A 1 289 ? 72.688 -14.391 -39.540 1.00 81.00 289 PRO A O 1
ATOM 2088 N N . GLY A 1 290 ? 72.156 -12.232 -39.871 1.00 79.00 290 GLY A N 1
ATOM 2089 C CA . GLY A 1 290 ? 71.431 -12.429 -41.137 1.00 79.00 290 GLY A CA 1
ATOM 2090 C C . GLY A 1 290 ? 69.909 -12.582 -40.999 1.00 79.00 290 GLY A C 1
ATOM 2091 O O . GLY A 1 290 ? 69.216 -12.649 -42.014 1.00 79.00 290 GLY A O 1
ATOM 2092 N N . TYR A 1 291 ? 69.378 -12.586 -39.772 1.00 83.88 291 TYR A N 1
ATOM 2093 C CA . TYR A 1 291 ? 67.943 -12.628 -39.496 1.00 83.88 291 TYR A CA 1
ATOM 2094 C C . TYR A 1 291 ? 67.488 -11.411 -38.682 1.00 83.88 291 TYR A C 1
ATOM 2096 O O . TYR A 1 291 ? 68.212 -10.927 -37.814 1.00 83.88 291 TYR A O 1
ATOM 2104 N N . VAL A 1 292 ? 66.263 -10.947 -38.926 1.00 84.56 292 VAL A N 1
ATOM 2105 C CA . VAL A 1 292 ? 65.606 -9.880 -38.152 1.00 84.56 292 VAL A CA 1
ATOM 2106 C C . VAL A 1 292 ? 64.381 -10.412 -37.427 1.00 84.56 292 VAL A C 1
ATOM 2108 O O . VAL A 1 292 ? 63.703 -11.321 -37.907 1.00 84.56 292 VAL A O 1
ATOM 2111 N N . ALA A 1 293 ? 64.094 -9.839 -36.261 1.00 83.56 293 ALA A N 1
ATOM 2112 C CA . ALA A 1 293 ? 62.887 -10.146 -35.513 1.00 83.56 293 ALA A CA 1
ATOM 2113 C C . ALA A 1 293 ? 61.653 -9.690 -36.307 1.00 83.56 293 ALA A C 1
ATOM 2115 O O . ALA A 1 293 ? 61.584 -8.555 -36.777 1.00 83.56 293 ALA A O 1
ATOM 2116 N N . TYR A 1 294 ? 60.682 -10.583 -36.460 1.00 82.56 294 TYR A N 1
ATOM 2117 C CA . TYR A 1 294 ? 59.445 -10.342 -37.184 1.00 82.56 294 TYR A CA 1
ATOM 2118 C C . TYR A 1 294 ? 58.247 -10.418 -36.245 1.00 82.56 294 TYR A C 1
ATOM 2120 O O . TYR A 1 294 ? 58.034 -11.417 -35.547 1.00 82.56 294 TYR A O 1
ATOM 2128 N N . THR A 1 295 ? 57.430 -9.374 -36.310 1.00 82.38 295 THR A N 1
ATOM 2129 C CA . THR A 1 295 ? 56.131 -9.284 -35.650 1.00 82.38 295 THR A CA 1
ATOM 2130 C C . THR A 1 295 ? 55.049 -9.535 -36.691 1.00 82.38 295 THR A C 1
ATOM 2132 O O . THR A 1 295 ? 54.971 -8.832 -37.698 1.00 82.38 295 THR A O 1
ATOM 2135 N N . ALA A 1 296 ? 54.229 -10.565 -36.477 1.00 79.19 296 ALA A N 1
ATOM 2136 C CA . ALA A 1 296 ? 53.110 -10.846 -37.370 1.00 79.19 296 ALA A CA 1
ATOM 2137 C C . ALA A 1 296 ? 52.069 -9.707 -37.324 1.00 79.19 296 ALA A C 1
ATOM 2139 O O . ALA A 1 296 ? 51.932 -9.052 -36.290 1.00 79.19 296 ALA A O 1
ATOM 2140 N N . PRO A 1 297 ? 51.303 -9.468 -38.404 1.00 73.50 297 PRO A N 1
ATOM 2141 C CA . PRO A 1 297 ? 50.192 -8.524 -38.375 1.00 73.50 297 PRO A CA 1
ATOM 2142 C C . PRO A 1 297 ? 49.214 -8.874 -37.247 1.00 73.50 297 PRO A C 1
ATOM 2144 O O . PRO A 1 297 ? 48.781 -10.018 -37.134 1.00 73.50 297 PRO A O 1
ATOM 2147 N N . GLY A 1 298 ? 48.898 -7.895 -36.398 1.00 69.19 298 GLY A N 1
ATOM 2148 C CA . GLY A 1 298 ? 48.054 -8.094 -35.215 1.00 69.19 298 GLY A CA 1
ATOM 2149 C C . GLY A 1 298 ? 48.769 -8.700 -34.001 1.00 69.19 298 GLY A C 1
ATOM 2150 O O . GLY A 1 298 ? 48.129 -8.861 -32.966 1.00 69.19 298 GLY A O 1
ATOM 2151 N N . ALA A 1 299 ? 50.070 -9.005 -34.094 1.00 78.75 299 ALA A N 1
ATOM 2152 C CA . ALA A 1 299 ? 50.862 -9.449 -32.955 1.00 78.75 299 ALA A CA 1
ATOM 2153 C C . ALA A 1 299 ? 51.464 -8.270 -32.171 1.00 78.75 299 ALA A C 1
ATOM 2155 O O . ALA A 1 299 ? 51.972 -7.321 -32.765 1.00 78.75 299 ALA A O 1
ATOM 2156 N N . CYS A 1 300 ? 51.462 -8.353 -30.837 1.00 80.50 300 CYS A N 1
ATOM 2157 C CA . CYS A 1 300 ? 52.085 -7.352 -29.968 1.00 80.50 300 CYS A CA 1
ATOM 2158 C C . CYS A 1 300 ? 53.613 -7.467 -29.922 1.00 80.50 300 CYS A C 1
ATOM 2160 O O . CYS A 1 300 ? 54.302 -6.455 -29.839 1.00 80.50 300 CYS A O 1
ATOM 2162 N N . CYS A 1 301 ? 54.148 -8.689 -29.988 1.00 82.75 301 CYS A N 1
ATOM 2163 C CA . CYS A 1 301 ? 55.580 -8.942 -29.850 1.00 82.75 301 CYS A CA 1
ATOM 2164 C C . CYS A 1 301 ? 56.144 -9.758 -31.018 1.00 82.75 301 CYS A C 1
ATOM 2166 O O . CYS A 1 301 ? 55.428 -10.590 -31.591 1.00 82.75 301 CYS A O 1
ATOM 2168 N N . PRO A 1 302 ? 57.431 -9.556 -31.358 1.00 81.38 302 PRO A N 1
ATOM 2169 C CA . PRO A 1 302 ? 58.111 -10.379 -32.343 1.00 81.38 302 PRO A CA 1
ATOM 2170 C C . PRO A 1 302 ? 58.191 -11.822 -31.849 1.00 81.38 302 PRO A C 1
ATOM 2172 O O . PRO A 1 302 ? 58.587 -12.082 -30.715 1.00 81.38 302 PRO A O 1
ATOM 2175 N N . SER A 1 303 ? 57.815 -12.764 -32.707 1.00 80.94 303 SER A N 1
ATOM 2176 C CA . SER A 1 303 ? 57.707 -14.183 -32.340 1.00 80.94 303 SER A CA 1
ATOM 2177 C C . SER A 1 303 ? 58.610 -15.097 -33.161 1.00 80.94 303 SER A C 1
ATOM 2179 O O . SER A 1 303 ? 58.788 -16.261 -32.809 1.00 80.94 303 SER A O 1
ATOM 2181 N N . LYS A 1 304 ? 59.195 -14.591 -34.251 1.00 85.19 304 LYS A N 1
ATOM 2182 C CA . LYS A 1 304 ? 60.105 -15.359 -35.104 1.00 85.19 304 LYS A CA 1
ATOM 2183 C C . LYS A 1 304 ? 61.175 -14.478 -35.728 1.00 85.19 304 LYS A C 1
ATOM 2185 O O . LYS A 1 304 ? 60.964 -13.289 -35.932 1.00 85.19 304 LYS A O 1
ATOM 2190 N N . CYS A 1 305 ? 62.300 -15.087 -36.075 1.00 86.62 305 CYS A N 1
ATOM 2191 C CA . CYS A 1 305 ? 63.357 -14.454 -36.850 1.00 86.62 305 CYS A CA 1
ATOM 2192 C C . CYS A 1 305 ? 63.168 -14.796 -38.334 1.00 86.62 305 CYS A C 1
ATOM 2194 O O . CYS A 1 305 ? 62.938 -15.957 -38.673 1.00 86.62 305 CYS A O 1
ATOM 2196 N N . VAL A 1 306 ? 63.250 -13.807 -39.220 1.00 88.62 306 VAL A N 1
ATOM 2197 C CA . VAL A 1 306 ? 63.129 -13.991 -40.677 1.00 88.62 306 VAL A CA 1
ATOM 2198 C C . VAL A 1 306 ? 64.415 -13.561 -41.371 1.00 88.62 306 VAL A C 1
ATOM 2200 O O . VAL A 1 306 ? 65.057 -12.603 -40.944 1.00 88.62 306 VAL A O 1
ATOM 2203 N N . LEU A 1 307 ? 64.814 -14.299 -42.409 1.00 86.12 307 LEU A N 1
ATOM 2204 C CA . LEU A 1 307 ? 66.046 -14.036 -43.150 1.00 86.12 307 LEU A CA 1
ATOM 2205 C C . LEU A 1 307 ? 65.936 -12.687 -43.869 1.00 86.12 307 LEU A C 1
ATOM 2207 O O . LEU A 1 307 ? 64.949 -12.429 -44.561 1.00 86.12 307 LEU A O 1
ATOM 2211 N N . VAL A 1 308 ? 66.963 -11.851 -43.744 1.00 79.06 308 VAL A N 1
ATOM 2212 C CA . VAL A 1 308 ? 67.073 -10.627 -44.540 1.00 79.06 308 VAL A CA 1
ATOM 2213 C C . VAL A 1 308 ? 67.490 -11.022 -45.953 1.00 79.06 308 VAL A C 1
ATOM 2215 O O . VAL A 1 308 ? 68.672 -11.207 -46.244 1.00 79.06 308 VAL A O 1
ATOM 2218 N N . VAL A 1 309 ? 66.513 -11.183 -46.843 1.00 73.88 309 VAL A N 1
ATOM 2219 C CA . VAL A 1 309 ? 66.785 -11.315 -48.275 1.00 73.88 309 VAL A CA 1
ATOM 2220 C C . VAL A 1 309 ? 67.042 -9.911 -48.808 1.00 73.88 309 VAL A C 1
ATOM 2222 O O . VAL A 1 309 ? 66.117 -9.125 -48.994 1.00 73.88 309 VAL A O 1
ATOM 2225 N N . TYR A 1 310 ? 68.313 -9.567 -49.011 1.00 58.12 310 TYR A N 1
ATOM 2226 C CA . TYR A 1 310 ? 68.657 -8.384 -49.789 1.00 58.12 310 TYR A CA 1
ATOM 2227 C C . TYR A 1 310 ? 68.272 -8.658 -51.241 1.00 58.12 310 TYR A C 1
ATOM 2229 O O . TYR A 1 310 ? 68.991 -9.363 -51.952 1.00 58.12 310 TYR A O 1
ATOM 2237 N N . ASP A 1 311 ? 67.149 -8.097 -51.682 1.00 53.28 311 ASP A N 1
ATOM 2238 C CA . ASP A 1 311 ? 66.859 -7.951 -53.104 1.00 53.28 311 ASP A CA 1
ATOM 2239 C C . ASP A 1 311 ? 67.933 -7.028 -53.692 1.00 53.28 311 ASP A C 1
ATOM 2241 O O . ASP A 1 311 ? 67.855 -5.797 -53.633 1.00 53.28 311 ASP A O 1
ATOM 2245 N N . LYS A 1 312 ? 69.006 -7.629 -54.213 1.00 45.81 312 LYS A N 1
ATOM 2246 C CA . LYS A 1 312 ? 69.896 -6.949 -55.147 1.00 45.81 312 LYS A CA 1
ATOM 2247 C C . LYS A 1 312 ? 69.064 -6.672 -56.394 1.00 45.81 312 LYS A C 1
ATOM 2249 O O . LYS A 1 312 ? 69.042 -7.486 -57.311 1.00 45.81 312 LYS A O 1
ATOM 2254 N N . LYS A 1 313 ? 68.402 -5.513 -56.437 1.00 49.97 313 LYS A N 1
ATOM 2255 C CA . LYS A 1 313 ? 68.050 -4.885 -57.710 1.00 49.97 313 LYS A CA 1
ATOM 2256 C C . LYS A 1 313 ? 69.362 -4.593 -58.441 1.00 49.97 313 LYS A C 1
ATOM 2258 O O . LYS A 1 313 ? 70.039 -3.616 -58.124 1.00 49.97 313 LYS A O 1
ATOM 2263 N N . GLN A 1 314 ? 69.751 -5.523 -59.311 1.00 41.00 314 GLN A N 1
ATOM 2264 C CA . GLN A 1 314 ? 70.623 -5.260 -60.453 1.00 41.00 314 GLN A CA 1
ATOM 2265 C C . GLN A 1 314 ? 69.826 -4.529 -61.528 1.00 41.00 314 GLN A C 1
ATOM 2267 O O . GLN A 1 314 ? 68.621 -4.840 -61.671 1.00 41.00 314 GLN A O 1
#

Foldseek 3Di:
DPPVVVVVVVVVVVVVVVVVVVPDDDDDDDDDDDDDDDDDDDDDDDDDDDDDDPQPPLPPDDEDDDDDDPQWDFDAPGPGNYGDDTDGDPPDDEDDDDDDQQWDFDDPPPGNHGDDTAGDPPRDADDDDDDQQWDFDAPVRGNHGDDTDGDPPRDADDDDDDPQWDFDDDVPGNHRPDTAGNQDPPDDAPDDDDDQQWDFDDDVRGNHGDDTAGDPPRDADDDDDDQQWDFDADVRGNHRDDTDGDPPGDAPDDDDDQQWDFDADVVGNHGDDTAGDPPHDAPDDDDDPQWDFDADVRGNHGDDTDGPDPPPPD

Secondary structure (DSSP, 8-state):
--HHHHHHHHHHHHHHHHHHHTTS----------PPPP--PPP--PPP---PPPPP--TT-----PPPPTTEEEE--TT-SS--EEEE-TT-------PPTTEEEE--TT-SS--EEEE-TT-------PPTTEEEE--TT-SS--EEEE-TTS------PPTTEEEEPPTT-SS--EEEE---TTSPPPPP-PPTTEEEEPPTT-SS--EEEE-TTS------PPTTEEEEPPTT-SS--EEEE-TTSPPP---PPTTEEEEPPTT-SS--EEEE-TT-------PPTTEEEEPPTT-SS--EEEE-------